Protein AF-A0A3M1S542-F1 (afdb_monomer)

Radius of gyration: 18.02 Å; Cα contacts (8 Å, |Δi|>4): 360; chains: 1; bounding box: 52×43×43 Å

Sequence (232 aa):
SRGFLGAEPLLGVDADDAPLVYYEALDDATLEGLRQARDLGATQVLASRRALDDPFAALELYREAAGLGSLAAYLQIASLYSTLASVPLENLRGNPQLLRRVSGIRPTAALSAFGWLMAGLRDGGPVIADPVLVDWAQRLFAQLPENQRSAACELSERFLLQVAGLRRNNGLPPFPDSRPPVFLSVPALDEALPCGDTRFPFYTMLDTGDCLAEPAIDGSGRERLLYVCDSD

Nearest PDB structures (foldseek):
  8fiq-assembly1_A  TM=3.257E-01  e=1.880E-01  synthetic construct
  5t2x-assembly2_B  TM=3.445E-01  e=1.671E+00  Legionella pneumophila subsp. pneumophila str. Philadelphia 1

Solvent-accessible surface area (backbone atoms only — not comparable to full-atom values): 12207 Å² total; per-residue (Å²): 122,66,45,61,37,62,54,40,68,88,79,71,31,46,67,88,72,12,63,40,53,65,51,71,74,52,54,72,70,57,30,51,54,38,30,77,72,67,34,44,64,27,23,42,52,51,14,58,69,26,42,82,83,39,48,65,62,12,45,52,30,21,52,52,15,31,17,67,51,16,46,53,26,26,46,51,44,12,48,50,26,40,49,53,43,66,55,60,67,77,81,29,65,90,38,63,69,58,37,52,54,42,63,72,42,37,91,49,17,52,48,47,13,42,10,31,36,48,18,26,47,24,52,48,14,56,68,68,33,42,67,69,58,43,51,46,50,46,52,45,52,68,72,44,56,76,91,44,46,57,58,28,34,46,42,10,55,51,50,40,54,50,36,22,50,40,10,44,76,68,76,40,69,56,64,64,79,84,71,72,49,55,45,55,18,48,64,64,52,55,76,67,36,71,36,56,95,37,101,40,48,57,65,58,67,44,86,59,88,79,35,52,75,42,86,39,68,48,100,85,72,45,75,28,27,37,36,44,32,77,81,128

pLDDT: mean 93.86, std 6.29, range [55.31, 98.62]

Structure (mmCIF, N/CA/C/O backbone):
data_AF-A0A3M1S542-F1
#
_entry.id   AF-A0A3M1S542-F1
#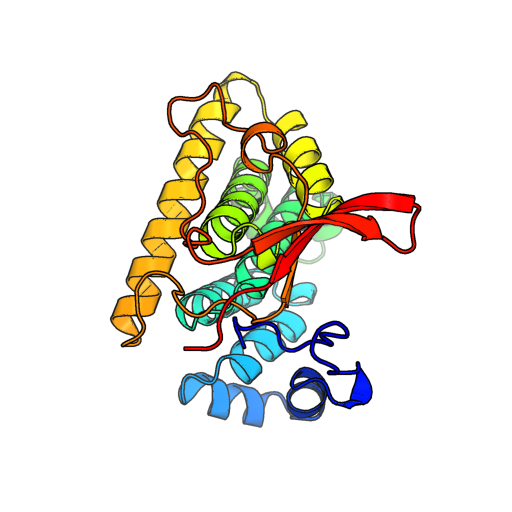
loop_
_atom_site.group_PDB
_atom_site.id
_atom_site.type_symbol
_atom_site.label_atom_id
_atom_site.label_alt_id
_atom_site.label_comp_id
_atom_site.label_asym_id
_atom_site.label_entity_id
_atom_site.label_seq_id
_atom_site.pdbx_PDB_ins_code
_atom_site.Cartn_x
_atom_site.Cartn_y
_atom_site.Cartn_z
_atom_site.occupancy
_atom_site.B_iso_or_equiv
_atom_site.auth_seq_id
_atom_site.auth_comp_id
_atom_site.auth_asym_id
_atom_site.auth_atom_id
_atom_site.pdbx_PDB_model_num
ATOM 1 N N . SER A 1 1 ? -8.682 -11.551 -6.184 1.00 55.31 1 SER A N 1
ATOM 2 C CA . SER A 1 1 ? -7.798 -11.181 -5.059 1.00 55.31 1 SER A CA 1
ATOM 3 C C . SER A 1 1 ? -7.656 -9.665 -5.031 1.00 55.31 1 SER A C 1
ATOM 5 O O . SER A 1 1 ? -7.601 -9.056 -6.093 1.00 55.31 1 SER A O 1
ATOM 7 N N . ARG A 1 2 ? -7.626 -9.020 -3.855 1.00 64.19 2 ARG A N 1
ATOM 8 C CA . ARG A 1 2 ? -7.499 -7.547 -3.703 1.00 64.19 2 ARG A CA 1
ATOM 9 C C . ARG A 1 2 ? -6.067 -7.037 -3.961 1.00 64.19 2 ARG A C 1
ATOM 11 O O . ARG A 1 2 ? -5.505 -6.260 -3.193 1.00 64.19 2 ARG A O 1
ATOM 18 N N . GLY A 1 3 ? -5.438 -7.606 -4.989 1.00 69.31 3 GLY A N 1
ATOM 19 C CA . GLY A 1 3 ? -4.043 -7.402 -5.361 1.00 69.31 3 GLY A CA 1
ATOM 20 C C . GLY A 1 3 ? -3.002 -7.830 -4.322 1.00 69.31 3 GLY A C 1
ATOM 21 O O . GLY A 1 3 ? -1.836 -7.473 -4.454 1.00 69.31 3 GLY A O 1
ATOM 22 N N . PHE A 1 4 ? -3.382 -8.626 -3.319 1.00 78.75 4 PHE A N 1
ATOM 23 C CA . PHE A 1 4 ? -2.420 -9.446 -2.587 1.00 78.75 4 PHE A CA 1
ATOM 24 C C . PHE A 1 4 ? -2.085 -10.673 -3.433 1.00 78.75 4 PHE A C 1
ATOM 26 O O . PHE A 1 4 ? -2.980 -11.378 -3.904 1.00 78.75 4 PHE A O 1
ATOM 33 N N . LEU A 1 5 ? -0.789 -10.874 -3.662 1.00 84.19 5 LEU A N 1
ATOM 34 C CA . LEU A 1 5 ? -0.252 -12.001 -4.428 1.00 84.19 5 LEU A CA 1
ATOM 35 C C . LEU A 1 5 ? 0.311 -13.098 -3.516 1.00 84.19 5 LEU A C 1
ATOM 37 O O . LEU A 1 5 ? 0.643 -14.163 -4.015 1.00 84.19 5 LEU A O 1
ATOM 41 N N . GLY A 1 6 ? 0.476 -12.814 -2.221 1.00 85.00 6 GLY A N 1
ATOM 42 C CA . GLY A 1 6 ? 1.050 -13.739 -1.244 1.00 85.00 6 GLY A CA 1
ATOM 43 C C . GLY A 1 6 ? 0.053 -14.782 -0.737 1.00 85.00 6 GLY A C 1
ATOM 44 O O . GLY A 1 6 ? -1.073 -14.868 -1.227 1.00 85.00 6 GLY A O 1
ATOM 45 N N . ALA A 1 7 ? 0.494 -15.559 0.253 1.00 83.38 7 ALA A N 1
ATOM 46 C CA . ALA A 1 7 ? -0.333 -16.541 0.947 1.00 83.38 7 ALA A CA 1
ATOM 47 C C . ALA A 1 7 ? -1.562 -15.889 1.600 1.00 83.38 7 ALA A C 1
ATOM 49 O O . ALA A 1 7 ? -1.483 -14.766 2.096 1.00 83.38 7 ALA A O 1
ATOM 50 N N . GLU A 1 8 ? -2.658 -16.638 1.664 1.00 82.88 8 GLU A N 1
ATOM 51 C CA . GLU A 1 8 ? -3.887 -16.275 2.368 1.00 82.88 8 GLU A CA 1
ATOM 52 C C . GLU A 1 8 ? -4.454 -17.525 3.068 1.00 82.88 8 GLU A C 1
ATOM 54 O O . GLU A 1 8 ? -5.371 -18.178 2.555 1.00 82.88 8 GLU A O 1
ATOM 59 N N . PRO A 1 9 ? -3.902 -17.903 4.237 1.00 78.25 9 PRO A N 1
ATOM 60 C CA . PRO A 1 9 ? -4.238 -19.166 4.895 1.00 78.25 9 PRO A CA 1
ATOM 61 C C . PRO A 1 9 ? -5.713 -19.283 5.291 1.00 78.25 9 PRO A C 1
ATOM 63 O O . PRO A 1 9 ? -6.262 -20.382 5.294 1.00 78.25 9 PRO A O 1
ATOM 66 N N . LEU A 1 10 ? -6.384 -18.161 5.582 1.00 77.38 10 LEU A N 1
ATOM 67 C CA . LEU A 1 10 ? -7.821 -18.148 5.892 1.00 77.38 10 LEU A CA 1
ATOM 68 C C . LEU A 1 10 ? -8.685 -18.573 4.699 1.00 77.38 10 LEU A C 1
ATOM 70 O O . LEU A 1 10 ? -9.801 -19.050 4.890 1.00 77.38 10 LEU A O 1
ATOM 74 N N . LEU A 1 11 ? -8.161 -18.431 3.481 1.00 77.69 11 LEU A N 1
ATOM 75 C CA . LEU A 1 11 ? -8.790 -18.889 2.244 1.00 77.69 11 LEU A CA 1
ATOM 76 C C . LEU A 1 11 ? -8.148 -20.180 1.709 1.00 77.69 11 LEU A C 1
ATOM 78 O O . LEU A 1 11 ? -8.442 -20.584 0.586 1.00 77.69 11 LEU A O 1
ATOM 82 N N . GLY A 1 12 ? -7.274 -20.822 2.494 1.00 79.88 12 GLY A N 1
ATOM 83 C CA . GLY A 1 12 ? -6.574 -22.046 2.105 1.00 79.88 12 GLY A CA 1
ATOM 84 C C . GLY A 1 12 ? -5.519 -21.848 1.015 1.00 79.88 12 GLY A C 1
ATOM 85 O O . GLY A 1 12 ? -5.218 -22.798 0.299 1.00 79.88 12 GLY A O 1
ATOM 86 N N . VAL A 1 13 ? -4.987 -20.632 0.852 1.00 83.12 13 VAL A N 1
ATOM 87 C CA . VAL A 1 13 ? -3.881 -20.358 -0.075 1.00 83.12 13 VAL A CA 1
ATOM 88 C C . VAL A 1 13 ? -2.573 -20.370 0.707 1.00 83.12 13 VAL A C 1
ATOM 90 O O . VAL A 1 13 ? -2.263 -19.416 1.425 1.00 83.12 13 VAL A O 1
ATOM 93 N N . ASP A 1 14 ? -1.803 -21.442 0.560 1.00 88.69 14 ASP A N 1
ATOM 94 C CA . ASP A 1 14 ? -0.477 -21.556 1.160 1.00 88.69 14 ASP A CA 1
ATOM 95 C C . ASP A 1 14 ? 0.572 -20.741 0.383 1.00 88.69 14 ASP A C 1
ATOM 97 O O . ASP A 1 14 ? 0.334 -20.251 -0.722 1.00 88.69 14 ASP A O 1
ATOM 101 N N . ALA A 1 15 ? 1.756 -20.562 0.978 1.00 86.44 15 ALA A N 1
ATOM 102 C CA . ALA A 1 15 ? 2.826 -19.755 0.387 1.00 86.44 15 ALA A CA 1
ATOM 103 C C . ALA A 1 15 ? 3.329 -20.299 -0.958 1.00 86.44 15 ALA A C 1
ATOM 105 O O . ALA A 1 15 ? 3.609 -19.503 -1.851 1.00 86.44 15 ALA A O 1
ATOM 106 N N . ASP A 1 16 ? 3.395 -21.623 -1.111 1.00 87.94 16 ASP A N 1
ATOM 107 C CA . ASP A 1 16 ? 3.866 -22.273 -2.341 1.00 87.94 16 ASP A CA 1
ATOM 108 C C . ASP A 1 16 ? 2.837 -22.188 -3.484 1.00 87.94 16 ASP A C 1
ATOM 110 O O . ASP A 1 16 ? 3.209 -22.214 -4.657 1.00 87.94 16 ASP A O 1
ATOM 114 N N . ASP A 1 17 ? 1.555 -22.019 -3.144 1.00 88.12 17 ASP A N 1
ATOM 115 C CA . ASP A 1 17 ? 0.440 -21.894 -4.092 1.00 88.12 17 ASP A CA 1
ATOM 116 C C . ASP A 1 17 ? 0.052 -20.429 -4.362 1.00 88.12 17 ASP A C 1
ATOM 118 O O . ASP A 1 17 ? -0.854 -20.133 -5.148 1.00 88.12 17 ASP A O 1
ATOM 122 N N . ALA A 1 18 ? 0.731 -19.487 -3.707 1.00 90.25 18 ALA A N 1
ATOM 123 C CA . ALA A 1 18 ? 0.447 -18.072 -3.833 1.00 90.25 18 ALA A CA 1
ATOM 124 C C . ALA A 1 18 ? 0.745 -17.574 -5.264 1.00 90.25 18 ALA A C 1
ATOM 126 O O . ALA A 1 18 ? 1.810 -17.877 -5.814 1.00 90.25 18 ALA A O 1
ATOM 127 N N . PRO A 1 19 ? -0.119 -16.729 -5.869 1.00 90.38 19 PRO A N 1
ATOM 128 C CA . PRO A 1 19 ? 0.120 -16.166 -7.202 1.00 90.38 19 PRO A CA 1
ATOM 129 C C . PRO A 1 19 ? 1.492 -15.501 -7.376 1.00 90.38 19 PRO A C 1
ATOM 131 O O . PRO A 1 19 ? 2.021 -15.461 -8.484 1.00 90.38 19 PRO A O 1
ATOM 134 N N . LEU A 1 20 ? 2.076 -14.981 -6.293 1.00 92.50 20 LEU A N 1
ATOM 135 C CA . LEU A 1 20 ? 3.401 -14.367 -6.268 1.00 92.50 20 LEU A CA 1
ATOM 136 C C . LEU A 1 20 ? 4.492 -15.302 -6.808 1.00 92.50 20 LEU A C 1
ATOM 138 O O . LEU A 1 20 ? 5.333 -14.839 -7.575 1.00 92.50 20 LEU A O 1
ATOM 142 N N . VAL A 1 21 ? 4.434 -16.600 -6.486 1.00 93.31 21 VAL A N 1
ATOM 143 C CA . VAL A 1 21 ? 5.441 -17.598 -6.891 1.00 93.31 21 VAL A CA 1
ATOM 144 C C . VAL A 1 21 ? 5.572 -17.663 -8.413 1.00 93.31 21 VAL A C 1
ATOM 146 O O . VAL A 1 21 ? 6.680 -17.707 -8.948 1.00 93.31 21 VAL A O 1
ATOM 149 N N . TYR A 1 22 ? 4.444 -17.593 -9.128 1.00 94.81 22 TYR A N 1
ATOM 150 C CA . TYR A 1 22 ? 4.433 -17.568 -10.590 1.00 94.81 22 TYR A CA 1
ATOM 151 C C . TYR A 1 22 ? 5.196 -16.358 -11.146 1.00 94.81 22 TYR A C 1
ATOM 153 O O . TYR A 1 22 ? 6.056 -16.518 -12.010 1.00 94.81 22 TYR A O 1
ATOM 161 N N . TYR A 1 23 ? 4.921 -15.152 -10.641 1.00 96.44 23 TYR A N 1
ATOM 162 C CA . TYR A 1 23 ? 5.556 -13.927 -11.135 1.00 96.44 23 TYR A CA 1
ATOM 163 C C . TYR A 1 23 ? 7.032 -13.830 -10.742 1.00 96.44 23 TYR A C 1
ATOM 165 O O . TYR A 1 23 ? 7.846 -13.338 -11.525 1.00 96.44 23 TYR A O 1
ATOM 173 N N . GLU A 1 24 ? 7.403 -14.307 -9.553 1.00 95.12 24 GLU A N 1
ATOM 174 C CA . GLU A 1 24 ? 8.793 -14.301 -9.093 1.00 95.12 24 GLU A CA 1
ATOM 175 C C . GLU A 1 24 ? 9.706 -15.178 -9.956 1.00 95.12 24 GLU A C 1
ATOM 177 O O . GLU A 1 24 ? 10.889 -14.860 -10.090 1.00 95.12 24 GLU A O 1
ATOM 182 N N . ALA A 1 25 ? 9.158 -16.210 -10.606 1.00 96.75 25 ALA A N 1
ATOM 183 C CA . ALA A 1 25 ? 9.887 -17.071 -11.533 1.00 96.75 25 ALA A CA 1
ATOM 184 C C . ALA A 1 25 ? 10.135 -16.445 -12.924 1.00 96.75 25 ALA A C 1
ATOM 186 O O . ALA A 1 25 ? 10.943 -16.972 -13.690 1.00 96.75 25 ALA A O 1
ATOM 187 N N . LEU A 1 26 ? 9.461 -15.342 -13.274 1.00 97.81 26 LEU A N 1
ATOM 188 C CA . LEU A 1 26 ? 9.585 -14.699 -14.589 1.00 97.81 26 LEU A CA 1
ATOM 189 C C . LEU A 1 26 ? 10.790 -13.751 -14.654 1.00 97.81 26 LEU A C 1
ATOM 191 O O . LEU A 1 26 ? 11.163 -13.116 -13.666 1.00 97.81 26 LEU A O 1
ATOM 195 N N . ASP A 1 27 ? 11.391 -13.593 -15.833 1.00 97.88 27 ASP A N 1
ATOM 196 C CA . ASP A 1 27 ? 12.428 -12.579 -16.052 1.00 97.88 27 ASP A CA 1
ATOM 197 C C . ASP A 1 27 ? 11.846 -11.155 -16.177 1.00 97.88 27 ASP A C 1
ATOM 199 O O . ASP A 1 27 ? 10.648 -10.954 -16.388 1.00 97.88 27 ASP A O 1
ATOM 203 N N . ASP A 1 28 ? 12.704 -10.141 -16.031 1.00 97.69 28 ASP A N 1
ATOM 204 C CA . ASP A 1 28 ? 12.297 -8.729 -16.085 1.00 97.69 28 ASP A CA 1
ATOM 205 C C . ASP A 1 28 ? 11.668 -8.334 -17.431 1.00 97.69 28 ASP A C 1
ATOM 207 O O . ASP A 1 28 ? 10.777 -7.489 -17.459 1.00 97.69 28 ASP A O 1
ATOM 211 N N . ALA A 1 29 ? 12.106 -8.934 -18.543 1.00 98.12 29 ALA A N 1
ATOM 212 C CA . ALA A 1 29 ? 11.569 -8.623 -19.867 1.00 98.12 29 ALA A CA 1
ATOM 213 C C . ALA A 1 29 ? 10.126 -9.126 -20.016 1.00 98.12 29 ALA A C 1
ATOM 215 O O . ALA A 1 29 ? 9.266 -8.425 -20.552 1.00 98.12 29 ALA A O 1
ATOM 216 N N . THR A 1 30 ? 9.849 -10.318 -19.493 1.00 98.50 30 THR A N 1
ATOM 217 C CA . THR A 1 30 ? 8.516 -10.918 -19.459 1.00 98.50 30 THR A CA 1
ATOM 218 C C . THR A 1 30 ? 7.599 -10.140 -18.523 1.00 98.50 30 THR A C 1
ATOM 220 O O . THR A 1 30 ? 6.481 -9.802 -18.911 1.00 98.50 30 THR A O 1
ATOM 223 N N . LEU A 1 31 ? 8.075 -9.789 -17.321 1.00 98.31 31 LEU A N 1
ATOM 224 C CA . LEU A 1 31 ? 7.322 -8.951 -16.383 1.00 98.31 31 LEU A CA 1
ATOM 225 C C . LEU A 1 31 ? 6.979 -7.587 -16.988 1.00 98.31 31 LEU A C 1
ATOM 227 O O . LEU A 1 31 ? 5.861 -7.109 -16.828 1.00 98.31 31 LEU A O 1
ATOM 231 N N . GLU A 1 32 ? 7.907 -6.978 -17.723 1.00 98.25 32 GLU A N 1
ATOM 232 C CA . GLU A 1 32 ? 7.673 -5.708 -18.407 1.00 98.25 32 GLU A CA 1
ATOM 233 C C . GLU A 1 32 ? 6.621 -5.840 -19.522 1.00 98.25 32 GLU A C 1
ATOM 235 O O . GLU A 1 32 ? 5.740 -4.988 -19.640 1.00 98.25 32 GLU A O 1
ATOM 240 N N . GLY A 1 33 ? 6.645 -6.932 -20.294 1.00 98.19 33 GLY A N 1
ATOM 241 C CA . GLY A 1 33 ? 5.604 -7.231 -21.283 1.00 98.19 33 GLY A CA 1
ATOM 242 C C . GLY A 1 33 ? 4.216 -7.409 -20.652 1.00 98.19 33 GLY A C 1
ATOM 243 O O . GLY A 1 33 ? 3.233 -6.858 -21.147 1.00 98.19 33 GLY A O 1
ATOM 244 N N . LEU A 1 34 ? 4.135 -8.119 -19.523 1.00 98.12 34 LEU A N 1
ATOM 245 C CA . LEU A 1 34 ? 2.893 -8.297 -18.764 1.00 98.12 34 LEU A CA 1
ATOM 246 C C . LEU A 1 34 ? 2.407 -6.980 -18.135 1.00 98.12 34 LEU A C 1
ATOM 248 O O . LEU A 1 34 ? 1.224 -6.654 -18.233 1.00 98.12 34 LEU A O 1
ATOM 252 N N . ARG A 1 35 ? 3.309 -6.169 -17.568 1.00 97.88 35 ARG A N 1
ATOM 253 C CA . ARG A 1 35 ? 2.993 -4.822 -17.066 1.00 97.88 35 ARG A CA 1
ATOM 254 C C . ARG A 1 35 ? 2.385 -3.947 -18.160 1.00 97.88 35 ARG A C 1
ATOM 256 O O . ARG A 1 35 ? 1.376 -3.292 -17.926 1.00 97.88 35 ARG A O 1
ATOM 263 N N . GLN A 1 36 ? 2.946 -3.960 -19.370 1.00 97.44 36 GLN A N 1
ATOM 264 C CA . GLN A 1 36 ? 2.395 -3.213 -20.510 1.00 97.44 36 GLN A CA 1
ATOM 265 C C . GLN A 1 36 ? 0.984 -3.683 -20.895 1.00 97.44 36 GLN A C 1
ATOM 267 O O . GLN A 1 36 ? 0.166 -2.878 -21.344 1.00 97.44 36 GLN A O 1
ATOM 272 N N . ALA A 1 37 ? 0.672 -4.959 -20.654 1.00 97.06 37 ALA A N 1
ATOM 273 C CA . ALA A 1 37 ? -0.672 -5.522 -20.756 1.00 97.06 37 ALA A CA 1
ATOM 274 C C . ALA A 1 37 ? -1.556 -5.256 -19.516 1.00 97.06 37 ALA A C 1
ATOM 276 O O . ALA A 1 37 ? -2.667 -5.779 -19.439 1.00 97.06 37 ALA A O 1
ATOM 277 N N . ARG A 1 38 ? -1.103 -4.404 -18.585 1.00 95.69 38 ARG A N 1
ATOM 278 C CA . ARG A 1 38 ? -1.772 -4.014 -17.331 1.00 95.69 38 ARG A CA 1
ATOM 279 C C . ARG A 1 38 ? -1.947 -5.156 -16.334 1.00 95.69 38 ARG A C 1
ATOM 281 O O . ARG A 1 38 ? -2.903 -5.171 -15.560 1.00 95.69 38 ARG A O 1
ATOM 288 N N . ASP A 1 39 ? -1.017 -6.102 -16.333 1.00 96.19 39 ASP A N 1
ATOM 289 C CA . ASP A 1 39 ? -1.005 -7.167 -15.343 1.00 96.19 39 ASP A CA 1
ATOM 290 C C . ASP A 1 39 ? -0.564 -6.634 -13.967 1.00 96.19 39 ASP A C 1
ATOM 292 O O . ASP A 1 39 ? 0.560 -6.147 -13.791 1.00 96.19 39 ASP A O 1
ATOM 296 N N . LEU A 1 40 ? -1.457 -6.720 -12.976 1.00 95.12 40 LEU A N 1
ATOM 297 C CA . LEU A 1 40 ? -1.193 -6.262 -11.609 1.00 95.12 40 LEU A CA 1
ATOM 298 C C . LEU A 1 40 ? -0.016 -7.007 -10.977 1.00 95.12 40 LEU A C 1
ATOM 300 O O . LEU A 1 40 ? 0.824 -6.384 -10.323 1.00 95.12 40 LEU A O 1
ATOM 304 N N . GLY A 1 41 ? 0.030 -8.330 -11.150 1.00 95.62 41 GLY A N 1
ATOM 305 C CA . GLY A 1 41 ? 1.010 -9.183 -10.496 1.00 95.62 41 GLY A CA 1
ATOM 306 C C . GLY A 1 41 ? 2.421 -8.882 -10.975 1.00 95.62 41 GLY A C 1
ATOM 307 O O . GLY A 1 41 ? 3.321 -8.626 -10.171 1.00 95.62 41 GLY A O 1
ATOM 308 N N . ALA A 1 42 ? 2.578 -8.785 -12.293 1.00 97.50 42 ALA A N 1
ATOM 309 C CA . ALA A 1 42 ? 3.834 -8.427 -12.920 1.00 97.50 42 ALA A CA 1
ATOM 310 C C . ALA A 1 42 ? 4.292 -7.015 -12.534 1.00 97.50 42 ALA A C 1
ATOM 312 O O . ALA A 1 42 ? 5.462 -6.818 -12.203 1.00 97.50 42 ALA A O 1
ATOM 313 N N . THR A 1 43 ? 3.367 -6.047 -12.501 1.00 98.06 43 THR A N 1
ATOM 314 C CA . THR A 1 43 ? 3.660 -4.665 -12.087 1.00 98.06 43 THR A CA 1
ATOM 315 C C . THR A 1 43 ? 4.204 -4.620 -10.655 1.00 98.06 43 THR A C 1
ATOM 317 O O . THR A 1 43 ? 5.213 -3.964 -10.392 1.00 98.06 43 THR A O 1
ATOM 320 N N . GLN A 1 44 ? 3.575 -5.349 -9.727 1.00 96.88 44 GLN A N 1
ATOM 321 C CA . GLN A 1 44 ? 3.984 -5.393 -8.323 1.00 96.88 44 GLN A CA 1
ATOM 322 C C . GLN A 1 44 ? 5.336 -6.091 -8.125 1.00 96.88 44 GLN A C 1
ATOM 324 O O . GLN A 1 44 ? 6.173 -5.591 -7.370 1.00 96.88 44 GLN A O 1
ATOM 329 N N . VAL A 1 45 ? 5.582 -7.216 -8.802 1.00 97.06 45 VAL A N 1
ATOM 330 C CA . VAL A 1 45 ? 6.875 -7.915 -8.709 1.00 97.06 45 VAL A CA 1
ATOM 331 C C . VAL A 1 45 ? 7.995 -7.078 -9.314 1.00 97.06 45 VAL A C 1
ATOM 333 O O . VAL A 1 45 ? 9.058 -6.953 -8.704 1.00 97.06 45 VAL A O 1
ATOM 336 N N . LEU A 1 46 ? 7.754 -6.427 -10.455 1.00 97.94 46 LEU A N 1
ATOM 337 C CA . LEU A 1 46 ? 8.731 -5.514 -11.040 1.00 97.94 46 LEU A CA 1
ATOM 338 C C . LEU A 1 46 ? 9.028 -4.339 -10.096 1.00 97.94 46 LEU A C 1
ATOM 340 O O . LEU A 1 46 ? 10.193 -4.003 -9.898 1.00 97.94 46 LEU A O 1
ATOM 344 N N . ALA A 1 47 ? 8.009 -3.758 -9.450 1.00 98.06 47 ALA A N 1
ATOM 345 C CA . ALA A 1 47 ? 8.197 -2.712 -8.442 1.00 98.06 47 ALA A CA 1
ATOM 346 C C . ALA A 1 47 ? 9.087 -3.190 -7.284 1.00 98.06 47 ALA A C 1
ATOM 348 O O . ALA A 1 47 ? 10.028 -2.495 -6.896 1.00 98.06 47 ALA A O 1
ATOM 349 N N . SER A 1 48 ? 8.829 -4.398 -6.777 1.00 96.94 48 SER A N 1
ATOM 350 C CA . SER A 1 48 ? 9.608 -5.018 -5.702 1.00 96.94 48 SER A CA 1
ATOM 351 C C . SER A 1 48 ? 11.077 -5.204 -6.089 1.00 96.94 48 SER A C 1
ATOM 353 O O . SER A 1 48 ? 11.964 -4.773 -5.352 1.00 96.94 48 SER A O 1
ATOM 355 N N . ARG A 1 49 ? 11.356 -5.718 -7.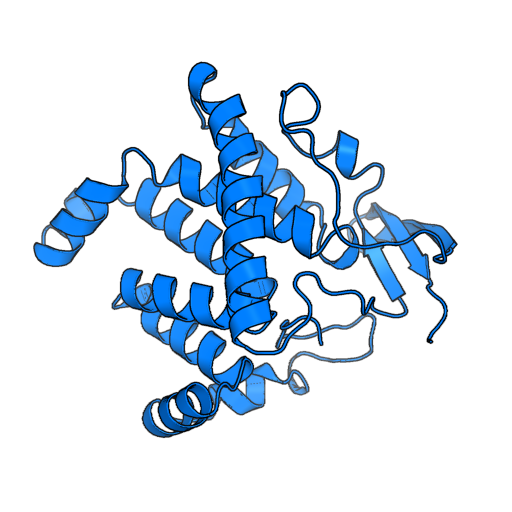296 1.00 97.31 49 ARG A N 1
ATOM 356 C CA . ARG A 1 49 ? 12.731 -5.867 -7.811 1.00 97.31 49 ARG A CA 1
ATOM 357 C C . ARG A 1 49 ? 13.472 -4.535 -7.925 1.00 97.31 49 ARG A C 1
ATOM 359 O O . ARG A 1 49 ? 14.680 -4.485 -7.725 1.00 97.31 49 ARG A O 1
ATOM 366 N N . ARG A 1 50 ? 12.762 -3.440 -8.212 1.00 97.62 50 ARG A N 1
ATOM 367 C CA . ARG A 1 50 ? 13.354 -2.095 -8.320 1.00 97.62 50 ARG A CA 1
ATOM 368 C C . ARG A 1 50 ? 13.536 -1.395 -6.977 1.00 97.62 50 ARG A C 1
ATOM 370 O O . ARG A 1 50 ? 14.283 -0.424 -6.925 1.00 97.62 50 ARG A O 1
ATOM 377 N N . ALA A 1 51 ? 12.889 -1.855 -5.906 1.00 97.12 51 ALA A N 1
ATOM 378 C CA . ALA A 1 51 ? 12.821 -1.142 -4.630 1.00 97.12 51 ALA A CA 1
ATOM 379 C C . ALA A 1 51 ? 14.198 -0.831 -4.020 1.00 97.12 51 ALA A C 1
ATOM 381 O O . ALA A 1 51 ? 14.373 0.234 -3.428 1.00 97.12 51 ALA A O 1
ATOM 382 N N . LEU A 1 52 ? 15.168 -1.736 -4.183 1.00 92.25 52 LEU A N 1
ATOM 383 C CA . LEU A 1 52 ? 16.521 -1.563 -3.655 1.00 92.25 52 LEU A CA 1
ATOM 384 C C . LEU A 1 52 ? 17.399 -0.683 -4.561 1.00 92.25 52 LEU A C 1
ATOM 386 O O . LEU A 1 52 ? 18.081 0.214 -4.065 1.00 92.25 52 LEU A O 1
ATOM 390 N N . ASP A 1 53 ? 17.360 -0.921 -5.873 1.00 93.38 53 ASP A N 1
ATOM 391 C CA . ASP A 1 53 ? 18.289 -0.306 -6.831 1.00 93.38 53 ASP A CA 1
ATOM 392 C C . ASP A 1 53 ? 17.818 1.069 -7.334 1.00 93.38 53 ASP A C 1
ATOM 394 O O . ASP A 1 53 ? 18.611 2.004 -7.468 1.00 93.38 53 ASP A O 1
ATOM 398 N N . ASP A 1 54 ? 16.516 1.214 -7.595 1.00 96.44 54 ASP A N 1
ATOM 399 C CA . ASP A 1 54 ? 15.869 2.474 -7.969 1.00 96.44 54 ASP A CA 1
ATOM 400 C C . ASP A 1 54 ? 14.533 2.619 -7.218 1.00 96.44 54 ASP A C 1
ATOM 402 O O . ASP A 1 54 ? 13.454 2.405 -7.790 1.00 96.44 54 ASP A O 1
ATOM 406 N N . PRO A 1 55 ? 14.575 3.023 -5.932 1.00 97.00 55 PRO A N 1
ATOM 407 C CA . PRO A 1 55 ? 13.381 3.124 -5.093 1.00 97.00 55 PRO A CA 1
ATOM 408 C C . PRO A 1 55 ? 12.326 4.072 -5.667 1.00 97.00 55 PRO A C 1
ATOM 410 O O . PRO A 1 55 ? 11.147 3.952 -5.354 1.00 97.00 55 PRO A O 1
ATOM 413 N N . PHE A 1 56 ? 12.710 5.018 -6.522 1.00 97.75 56 PHE A N 1
ATOM 414 C CA . PHE A 1 56 ? 11.743 5.918 -7.130 1.00 97.75 56 PHE A CA 1
ATOM 415 C C . PHE A 1 56 ? 11.077 5.323 -8.369 1.00 97.75 56 PHE A C 1
ATOM 417 O O . PHE A 1 56 ? 9.898 5.587 -8.577 1.00 97.75 56 PHE A O 1
ATOM 424 N N . ALA A 1 57 ? 11.785 4.526 -9.176 1.00 97.81 57 ALA A N 1
ATOM 425 C CA . ALA A 1 57 ? 11.124 3.729 -10.209 1.00 97.81 57 ALA A CA 1
ATOM 426 C C . ALA A 1 57 ? 10.144 2.732 -9.570 1.00 97.81 57 ALA A C 1
ATOM 428 O O . ALA A 1 57 ? 9.017 2.594 -10.041 1.00 97.81 57 ALA A O 1
ATOM 429 N N . ALA A 1 58 ? 10.529 2.121 -8.443 1.00 98.31 58 ALA A N 1
ATOM 430 C CA . ALA A 1 58 ? 9.631 1.283 -7.653 1.00 98.31 58 ALA A CA 1
ATOM 431 C C . ALA A 1 58 ? 8.394 2.048 -7.158 1.00 98.31 58 ALA A C 1
ATOM 433 O O . ALA A 1 58 ? 7.288 1.532 -7.265 1.00 98.31 58 ALA A O 1
ATOM 434 N N . LEU A 1 59 ? 8.547 3.288 -6.670 1.00 98.44 59 LEU A N 1
ATOM 435 C CA . LEU A 1 59 ? 7.409 4.129 -6.271 1.00 98.44 59 LEU A CA 1
ATOM 436 C C . LEU A 1 59 ? 6.421 4.365 -7.424 1.00 98.44 59 LEU A C 1
ATOM 438 O O . LEU A 1 59 ? 5.216 4.304 -7.194 1.00 98.44 59 LEU A O 1
ATOM 442 N N . GLU A 1 60 ? 6.896 4.624 -8.646 1.00 98.25 60 GLU A N 1
ATOM 443 C CA . GLU A 1 60 ? 5.997 4.791 -9.798 1.00 98.25 60 GLU A CA 1
ATOM 444 C C . GLU A 1 60 ? 5.275 3.484 -10.152 1.00 98.25 60 GLU A C 1
ATOM 446 O O . GLU A 1 60 ? 4.058 3.490 -10.337 1.00 98.25 60 GLU A O 1
ATOM 451 N N . LEU A 1 61 ? 5.991 2.356 -10.160 1.00 98.50 61 LEU A N 1
ATOM 452 C CA . LEU A 1 61 ? 5.406 1.041 -10.434 1.00 98.50 61 LEU A CA 1
ATOM 453 C C . LEU A 1 61 ? 4.395 0.620 -9.360 1.00 98.50 61 LEU A C 1
ATOM 455 O O . LEU A 1 61 ? 3.329 0.105 -9.681 1.00 98.50 61 LEU A O 1
ATOM 459 N N . TYR A 1 62 ? 4.664 0.884 -8.080 1.00 98.50 62 TYR A N 1
ATOM 460 C CA . TYR A 1 62 ? 3.679 0.621 -7.036 1.00 98.50 62 TYR A CA 1
ATOM 461 C C . TYR A 1 62 ? 2.449 1.527 -7.165 1.00 98.50 62 TYR A C 1
ATOM 463 O O . TYR A 1 62 ? 1.338 1.069 -6.919 1.00 98.50 62 TYR A O 1
ATOM 471 N N . ARG A 1 63 ? 2.585 2.790 -7.593 1.00 98.38 63 ARG A N 1
ATOM 472 C CA . ARG A 1 63 ? 1.402 3.627 -7.867 1.00 98.38 63 ARG A CA 1
ATOM 473 C C . ARG A 1 63 ? 0.581 3.088 -9.031 1.00 98.38 63 ARG A C 1
ATOM 475 O O . ARG A 1 63 ? -0.646 3.120 -8.964 1.00 98.38 63 ARG A O 1
ATOM 482 N N . GLU A 1 64 ? 1.242 2.583 -10.069 1.00 98.00 64 GLU A N 1
ATOM 483 C CA . GLU A 1 64 ? 0.584 1.878 -11.169 1.00 98.00 64 GLU A CA 1
ATOM 484 C C . GLU A 1 64 ? -0.163 0.640 -10.649 1.00 98.00 64 GLU A C 1
ATOM 486 O O . GLU A 1 64 ? -1.363 0.518 -10.886 1.00 98.00 64 GLU A O 1
ATOM 491 N N . ALA A 1 65 ? 0.487 -0.205 -9.841 1.00 97.31 65 ALA A N 1
ATOM 492 C CA . ALA A 1 65 ? -0.133 -1.381 -9.228 1.00 97.31 65 ALA A CA 1
ATOM 493 C C . ALA A 1 65 ? -1.321 -1.022 -8.314 1.00 97.31 65 ALA A C 1
ATOM 495 O O . ALA A 1 65 ? -2.355 -1.687 -8.366 1.00 97.31 65 ALA A O 1
ATOM 496 N N . ALA A 1 66 ? -1.228 0.049 -7.519 1.00 97.06 66 ALA A N 1
ATOM 497 C CA . ALA A 1 66 ? -2.349 0.560 -6.726 1.00 97.06 66 ALA A CA 1
ATOM 498 C C . ALA A 1 66 ? -3.512 1.000 -7.635 1.00 97.06 66 ALA A C 1
ATOM 500 O O . ALA A 1 66 ? -4.671 0.671 -7.381 1.00 97.06 66 ALA A O 1
ATOM 501 N N . GLY A 1 67 ? -3.200 1.658 -8.757 1.00 97.06 67 GLY A N 1
ATOM 502 C CA . GLY A 1 67 ? -4.151 1.995 -9.818 1.00 97.06 67 GLY A CA 1
ATOM 503 C C . GLY A 1 67 ? -4.768 0.789 -10.537 1.00 97.06 67 GLY A C 1
ATOM 504 O O . GLY A 1 67 ? -5.793 0.948 -11.198 1.00 97.06 67 GLY A O 1
ATOM 505 N N . LEU A 1 68 ? -4.181 -0.401 -10.407 1.00 95.69 68 LEU A N 1
ATOM 506 C CA . LEU A 1 68 ? -4.731 -1.678 -10.875 1.00 95.69 68 LEU A CA 1
ATOM 507 C C . LEU A 1 68 ? -5.474 -2.445 -9.766 1.00 95.69 68 LEU A C 1
ATOM 509 O O . LEU A 1 68 ? -6.004 -3.523 -10.019 1.00 95.69 68 LEU A O 1
ATOM 513 N N . GLY A 1 69 ? -5.551 -1.892 -8.550 1.00 93.50 69 GLY A N 1
ATOM 514 C CA . GLY A 1 69 ? -6.260 -2.486 -7.413 1.00 93.50 69 GLY A CA 1
ATOM 515 C C . GLY A 1 69 ? -5.373 -3.210 -6.395 1.00 93.50 69 GLY A C 1
ATOM 516 O O . GLY A 1 69 ? -5.897 -3.971 -5.584 1.00 93.50 69 GLY A O 1
ATOM 517 N N . SER A 1 70 ? -4.049 -3.001 -6.406 1.00 94.50 70 SER A N 1
ATOM 518 C CA . SER A 1 70 ? -3.158 -3.568 -5.384 1.00 94.50 70 SER A CA 1
ATOM 519 C C . SER A 1 70 ? -3.189 -2.780 -4.080 1.00 94.50 70 SER A C 1
ATOM 521 O O . SER A 1 70 ? -2.606 -1.701 -3.974 1.00 94.50 70 SER A O 1
ATOM 523 N N . LEU A 1 71 ? -3.806 -3.368 -3.050 1.00 93.50 71 LEU A N 1
ATOM 524 C CA . LEU A 1 71 ? -3.729 -2.854 -1.680 1.00 93.50 71 LEU A CA 1
ATOM 525 C C . LEU A 1 71 ? -2.312 -2.976 -1.105 1.00 93.50 71 LEU A C 1
ATOM 527 O O . LEU A 1 71 ? -1.837 -2.065 -0.427 1.00 93.50 71 LEU A O 1
ATOM 531 N N . ALA A 1 72 ? -1.599 -4.058 -1.437 1.00 93.38 72 ALA A N 1
ATOM 532 C CA . ALA A 1 72 ? -0.210 -4.253 -1.028 1.00 93.38 72 ALA A CA 1
ATOM 533 C C . ALA A 1 72 ? 0.694 -3.109 -1.515 1.00 93.38 72 ALA A C 1
ATOM 535 O O . ALA A 1 72 ? 1.599 -2.684 -0.797 1.00 93.38 72 ALA A O 1
ATOM 536 N N . ALA A 1 73 ? 0.424 -2.557 -2.700 1.00 96.62 73 ALA A N 1
ATOM 537 C CA . ALA A 1 73 ? 1.210 -1.465 -3.253 1.00 96.62 73 ALA A CA 1
ATOM 538 C C . ALA A 1 73 ? 1.145 -0.175 -2.414 1.00 96.62 73 ALA A C 1
ATOM 540 O O . ALA A 1 73 ? 2.168 0.494 -2.277 1.00 96.62 73 ALA A O 1
ATOM 541 N N . TYR A 1 74 ? 0.013 0.149 -1.773 1.00 97.88 74 TYR A N 1
ATOM 542 C CA . TYR A 1 74 ? -0.058 1.279 -0.830 1.00 97.88 74 TYR A CA 1
ATOM 543 C C . TYR A 1 74 ? 0.926 1.100 0.328 1.00 97.88 74 TYR A C 1
ATOM 545 O O . TYR A 1 74 ? 1.670 2.022 0.672 1.00 97.88 74 TYR A O 1
ATOM 553 N N . LEU A 1 75 ? 0.952 -0.106 0.902 1.00 97.19 75 LEU A N 1
ATOM 554 C CA . LEU A 1 75 ? 1.821 -0.448 2.026 1.00 97.19 75 LEU A CA 1
ATOM 555 C C . LEU A 1 75 ? 3.296 -0.411 1.612 1.00 97.19 75 LEU A C 1
ATOM 557 O O . LEU A 1 75 ? 4.134 0.101 2.352 1.00 97.19 75 LEU A O 1
ATOM 561 N N . GLN A 1 76 ? 3.617 -0.878 0.404 1.00 97.75 76 GLN A N 1
ATOM 562 C CA . GLN A 1 76 ? 4.982 -0.819 -0.121 1.00 97.75 76 GLN A CA 1
ATOM 563 C C . GLN A 1 76 ? 5.433 0.616 -0.424 1.00 97.75 76 GLN A C 1
ATOM 565 O O . GLN A 1 76 ? 6.569 0.975 -0.116 1.00 97.75 76 GLN A O 1
ATOM 570 N N . ILE A 1 77 ? 4.546 1.477 -0.935 1.00 98.62 77 ILE A N 1
ATOM 571 C CA . ILE A 1 77 ? 4.831 2.912 -1.089 1.00 98.62 77 ILE A CA 1
ATOM 572 C C . ILE A 1 77 ? 5.105 3.549 0.277 1.00 98.62 77 ILE A C 1
ATOM 574 O O . ILE A 1 77 ? 6.088 4.279 0.430 1.00 98.62 77 ILE A O 1
ATOM 578 N N . ALA A 1 78 ? 4.265 3.264 1.276 1.00 98.50 78 ALA A N 1
ATOM 579 C CA . ALA A 1 78 ? 4.446 3.766 2.634 1.00 98.50 78 ALA A CA 1
ATOM 580 C C . ALA A 1 78 ? 5.786 3.315 3.237 1.00 98.50 78 ALA A C 1
ATOM 582 O O . ALA A 1 78 ? 6.516 4.128 3.809 1.00 98.50 78 ALA A O 1
ATOM 583 N N . SER A 1 79 ? 6.134 2.041 3.043 1.00 98.19 79 SER A N 1
ATOM 584 C CA . SER A 1 79 ? 7.398 1.444 3.479 1.00 98.19 79 SER A CA 1
ATOM 585 C C . SER A 1 79 ? 8.592 2.141 2.829 1.00 98.19 79 SER A C 1
ATOM 587 O O . SER A 1 79 ? 9.465 2.648 3.534 1.00 98.19 79 SER A O 1
ATOM 589 N N . LEU A 1 80 ? 8.579 2.296 1.500 1.00 98.06 80 LEU A N 1
ATOM 590 C CA . LEU A 1 80 ? 9.634 2.993 0.763 1.00 98.06 80 LEU A CA 1
ATOM 591 C C . LEU A 1 80 ? 9.808 4.435 1.238 1.00 98.06 80 LEU A C 1
ATOM 593 O O . LEU A 1 80 ? 10.929 4.856 1.517 1.00 98.06 80 LEU A O 1
ATOM 597 N N . TYR A 1 81 ? 8.725 5.198 1.392 1.00 98.44 81 TYR A N 1
ATOM 598 C CA . TYR A 1 81 ? 8.824 6.556 1.929 1.00 98.44 81 TYR A CA 1
ATOM 599 C C . TYR A 1 81 ? 9.375 6.585 3.357 1.00 98.44 81 TYR A C 1
ATOM 601 O O . TYR A 1 81 ? 10.173 7.468 3.674 1.00 98.44 81 TYR A O 1
ATOM 609 N N . SER A 1 82 ? 8.995 5.624 4.202 1.00 97.94 82 SER A N 1
ATOM 610 C CA . SER A 1 82 ? 9.522 5.503 5.562 1.00 97.94 82 SER A CA 1
ATOM 611 C C . SER A 1 82 ? 11.031 5.237 5.545 1.00 97.94 82 SER A C 1
ATOM 613 O O . SER A 1 82 ? 11.781 5.959 6.204 1.00 97.94 82 SER A O 1
ATOM 615 N N . THR A 1 83 ? 11.500 4.302 4.712 1.00 97.19 83 THR A N 1
ATOM 616 C CA . THR A 1 83 ? 12.931 4.019 4.520 1.00 97.19 83 THR A CA 1
ATOM 617 C C . THR A 1 83 ? 13.693 5.237 3.993 1.00 97.19 83 THR A C 1
ATOM 619 O O . THR A 1 83 ? 14.762 5.575 4.505 1.00 97.19 83 THR A O 1
ATOM 622 N N . LEU A 1 84 ? 13.145 5.938 2.995 1.00 96.62 84 LEU A N 1
ATOM 623 C CA . LEU A 1 84 ? 13.766 7.133 2.413 1.00 96.62 84 LEU A CA 1
ATOM 624 C C . LEU A 1 84 ? 13.788 8.314 3.400 1.00 96.62 84 LEU A C 1
ATOM 626 O O . LEU A 1 84 ? 14.680 9.159 3.320 1.00 96.62 84 LEU A O 1
ATOM 630 N N . ALA A 1 85 ? 12.851 8.372 4.351 1.00 95.75 85 ALA A N 1
ATOM 631 C CA . ALA A 1 85 ? 12.871 9.349 5.437 1.00 95.75 85 ALA A CA 1
ATOM 632 C C . ALA A 1 85 ? 13.975 9.050 6.466 1.00 95.75 85 ALA A C 1
ATOM 634 O O . ALA A 1 85 ? 14.597 9.979 6.991 1.00 95.75 85 ALA A O 1
ATOM 635 N N . SER A 1 86 ? 14.224 7.767 6.752 1.00 95.50 86 SER A N 1
ATOM 636 C CA . SER A 1 86 ? 15.140 7.331 7.809 1.00 95.50 86 SER A CA 1
ATOM 637 C C . SER A 1 86 ? 16.581 7.110 7.352 1.00 95.50 86 SER A C 1
ATOM 639 O O . SER A 1 86 ? 17.480 7.101 8.191 1.00 95.50 86 SER A O 1
ATOM 641 N N . VAL A 1 87 ? 16.835 6.924 6.052 1.00 95.56 87 VAL A N 1
ATOM 642 C CA . VAL A 1 87 ? 18.188 6.636 5.555 1.00 95.56 87 VAL A CA 1
ATOM 643 C C . VAL A 1 87 ? 19.158 7.797 5.864 1.00 95.56 87 VAL A C 1
ATOM 645 O O . VAL A 1 87 ? 18.871 8.960 5.541 1.00 95.56 87 VAL A O 1
ATOM 648 N N . PRO A 1 88 ? 20.318 7.538 6.500 1.00 96.56 88 PRO A N 1
ATOM 649 C CA . PRO A 1 88 ? 21.360 8.551 6.671 1.00 96.56 88 PRO A CA 1
ATOM 650 C C . PRO A 1 88 ? 21.868 9.039 5.308 1.00 96.56 88 PRO A C 1
ATOM 652 O O . PRO A 1 88 ? 22.193 8.225 4.443 1.00 96.56 88 PRO A O 1
ATOM 655 N N . LEU A 1 89 ? 21.946 10.358 5.090 1.00 95.06 89 LEU A N 1
ATOM 656 C CA . LEU A 1 89 ? 22.372 10.911 3.791 1.00 95.06 89 LEU A CA 1
ATOM 657 C C . LEU A 1 89 ? 23.830 10.561 3.472 1.00 95.06 89 LEU A C 1
ATOM 659 O O . LEU A 1 89 ? 24.215 10.455 2.309 1.00 95.06 89 LEU A O 1
ATOM 663 N N . GLU A 1 90 ? 24.635 10.344 4.506 1.00 96.00 90 GLU A N 1
ATOM 664 C CA . GLU A 1 90 ? 26.020 9.891 4.438 1.00 96.00 90 GLU A CA 1
ATOM 665 C C . GLU A 1 90 ? 26.140 8.577 3.663 1.00 96.00 90 GLU A C 1
ATOM 667 O O . GLU A 1 90 ? 27.050 8.434 2.844 1.00 96.00 90 GLU A O 1
ATOM 672 N N . ASN A 1 91 ? 25.177 7.667 3.848 1.00 95.94 91 ASN A N 1
ATOM 673 C CA . ASN A 1 91 ? 25.139 6.368 3.176 1.00 95.94 91 ASN A CA 1
ATOM 674 C C . ASN A 1 91 ? 24.858 6.501 1.671 1.00 95.94 91 ASN A C 1
ATOM 676 O O . ASN A 1 91 ? 25.113 5.573 0.911 1.00 95.94 91 ASN A O 1
ATOM 680 N N . LEU A 1 92 ? 24.362 7.659 1.223 1.00 95.50 92 LEU A N 1
ATOM 681 C CA . LEU A 1 92 ? 24.024 7.929 -0.175 1.00 95.50 92 LEU A CA 1
ATOM 682 C C . LEU A 1 92 ? 25.121 8.699 -0.922 1.00 95.50 92 LEU A C 1
ATOM 684 O O . LEU A 1 92 ? 24.972 8.967 -2.112 1.00 95.50 92 LEU A O 1
ATOM 688 N N . ARG A 1 93 ? 26.240 9.054 -0.271 1.00 94.75 93 ARG A N 1
ATOM 689 C CA . ARG A 1 93 ? 27.317 9.852 -0.894 1.00 94.75 93 ARG A CA 1
ATOM 690 C C . ARG A 1 93 ? 27.924 9.197 -2.140 1.00 94.75 93 ARG A C 1
ATOM 692 O O . ARG A 1 93 ? 28.341 9.912 -3.045 1.00 94.75 93 ARG A O 1
ATOM 699 N N . GLY A 1 94 ? 27.929 7.863 -2.209 1.00 95.62 94 GLY A N 1
ATOM 700 C CA . GLY A 1 94 ? 28.377 7.101 -3.383 1.00 95.62 94 GLY A CA 1
ATOM 701 C C . GLY A 1 94 ? 27.431 7.172 -4.590 1.00 95.62 94 GLY A C 1
ATOM 702 O O . GLY A 1 94 ? 27.812 6.765 -5.681 1.00 95.62 94 GLY A O 1
ATOM 703 N N . ASN A 1 95 ? 26.219 7.710 -4.420 1.00 95.31 95 ASN A N 1
ATOM 704 C CA . ASN A 1 95 ? 25.231 7.883 -5.481 1.00 95.31 95 ASN A CA 1
ATOM 705 C C . ASN A 1 95 ? 24.631 9.307 -5.429 1.00 95.31 95 ASN A C 1
ATOM 707 O O . ASN A 1 95 ? 23.566 9.523 -4.841 1.00 95.31 95 ASN A O 1
ATOM 711 N N . PRO A 1 96 ? 25.287 10.305 -6.056 1.00 96.19 96 PRO A N 1
ATOM 712 C CA . PRO A 1 96 ? 24.867 11.708 -5.989 1.00 96.19 96 PRO A CA 1
ATOM 713 C C . PRO A 1 96 ? 23.453 11.967 -6.520 1.00 96.19 96 PRO A C 1
ATOM 715 O O . PRO A 1 96 ? 22.753 12.858 -6.033 1.00 96.19 96 PRO A O 1
ATOM 718 N N . GLN A 1 97 ? 23.011 11.190 -7.513 1.00 95.62 97 GLN A N 1
ATOM 719 C CA . GLN A 1 97 ? 21.660 11.302 -8.056 1.00 95.62 97 GLN A CA 1
ATOM 720 C C . GLN A 1 97 ? 20.622 10.866 -7.023 1.00 95.62 97 GLN A C 1
ATOM 722 O O . GLN A 1 97 ? 19.651 11.594 -6.799 1.00 95.62 97 GLN A O 1
ATOM 727 N N . LEU A 1 98 ? 20.836 9.718 -6.376 1.00 94.44 98 LEU A N 1
ATOM 728 C CA . LEU A 1 98 ? 19.958 9.227 -5.320 1.00 94.44 98 LEU A CA 1
ATOM 729 C C . LEU A 1 98 ? 19.957 10.181 -4.121 1.00 94.44 98 LEU A C 1
ATOM 731 O O . LEU A 1 98 ? 18.886 10.588 -3.677 1.00 94.44 98 LEU A O 1
ATOM 735 N N . LEU A 1 99 ? 21.135 10.629 -3.675 1.00 96.69 99 LEU A N 1
ATOM 736 C CA . LEU A 1 99 ? 21.277 11.619 -2.605 1.00 96.69 99 LEU A CA 1
ATOM 737 C C . LEU A 1 99 ? 20.462 12.888 -2.883 1.00 96.69 99 LEU A C 1
ATOM 739 O O . LEU A 1 99 ? 19.733 13.355 -2.007 1.00 96.69 99 LEU A O 1
ATOM 743 N N . ARG A 1 100 ? 20.544 13.437 -4.102 1.00 97.12 100 ARG A N 1
ATOM 744 C CA . ARG A 1 100 ? 19.768 14.619 -4.498 1.00 97.12 100 ARG A CA 1
ATOM 745 C C . ARG A 1 100 ? 18.262 14.359 -4.429 1.00 97.12 100 ARG A C 1
ATOM 747 O O . ARG A 1 100 ? 17.535 15.191 -3.893 1.00 97.12 100 ARG A O 1
ATOM 754 N N . ARG A 1 101 ? 17.788 13.224 -4.956 1.00 97.19 101 ARG A N 1
ATOM 755 C CA . ARG A 1 101 ? 16.352 12.890 -4.960 1.00 97.19 101 ARG A CA 1
ATOM 756 C C . ARG A 1 101 ? 15.823 12.672 -3.543 1.00 97.19 101 ARG A C 1
ATOM 758 O O . ARG A 1 101 ? 14.802 13.256 -3.196 1.00 97.19 101 ARG A O 1
ATOM 765 N N . VAL A 1 102 ? 16.539 11.902 -2.720 1.00 96.50 102 VAL A N 1
ATOM 766 C CA . VAL A 1 102 ? 16.183 11.660 -1.312 1.00 96.50 102 VAL A CA 1
ATOM 767 C C . VAL A 1 102 ? 16.172 12.965 -0.530 1.00 96.50 102 VAL A C 1
ATOM 769 O O . VAL A 1 102 ? 15.192 13.254 0.146 1.00 96.50 102 VAL A O 1
ATOM 772 N N . SER A 1 103 ? 17.205 13.800 -0.672 1.00 96.06 103 SER A N 1
ATOM 773 C CA . SER A 1 103 ? 17.259 15.102 0.009 1.00 96.06 103 SER A CA 1
ATOM 774 C C . SER A 1 103 ? 16.073 15.998 -0.360 1.00 96.06 103 SER A C 1
ATOM 776 O O . SER A 1 103 ? 15.544 16.687 0.507 1.00 96.06 103 SER A O 1
ATOM 778 N N . GLY A 1 104 ? 15.625 15.956 -1.621 1.00 96.56 104 GLY A N 1
ATOM 779 C CA . GLY A 1 104 ? 14.468 16.720 -2.092 1.00 96.56 104 GLY A CA 1
ATOM 780 C C . GLY A 1 104 ? 13.133 16.279 -1.484 1.00 96.56 104 GLY A C 1
ATOM 781 O O . GLY A 1 104 ? 12.282 17.126 -1.233 1.00 96.56 104 GLY A O 1
ATOM 782 N N . ILE A 1 105 ? 12.948 14.982 -1.217 1.00 96.38 105 ILE A N 1
ATOM 783 C CA . ILE A 1 105 ? 11.695 14.457 -0.641 1.00 96.38 105 ILE A CA 1
ATOM 784 C C . ILE A 1 105 ? 11.732 14.310 0.882 1.00 96.38 105 ILE A C 1
ATOM 786 O O . ILE A 1 105 ? 10.682 14.196 1.503 1.00 96.38 105 ILE A O 1
ATOM 790 N N . ARG A 1 106 ? 12.915 14.303 1.508 1.00 93.69 106 ARG A N 1
ATOM 791 C CA . ARG A 1 106 ? 13.080 14.031 2.945 1.00 93.69 106 ARG A CA 1
ATOM 792 C C . ARG A 1 106 ? 12.172 14.877 3.851 1.00 93.69 106 ARG A C 1
ATOM 794 O O . ARG A 1 106 ? 11.605 14.289 4.770 1.00 93.69 106 ARG A O 1
ATOM 801 N N . PRO A 1 107 ? 11.952 16.188 3.603 1.00 93.25 107 PRO A N 1
ATOM 802 C CA . PRO A 1 107 ? 11.051 16.995 4.431 1.00 93.25 107 PRO A CA 1
ATOM 803 C C . PRO A 1 107 ? 9.597 16.505 4.451 1.00 93.25 107 PRO A C 1
ATOM 805 O O . PRO A 1 107 ? 8.874 16.785 5.401 1.00 93.25 107 PRO A O 1
ATOM 808 N N . THR A 1 108 ? 9.159 15.786 3.414 1.00 96.00 108 THR A N 1
ATOM 809 C CA . THR A 1 108 ? 7.783 15.292 3.261 1.00 96.00 108 THR A CA 1
ATOM 810 C C . THR A 1 108 ? 7.693 13.767 3.232 1.00 96.00 108 THR A C 1
ATOM 812 O O . THR A 1 108 ? 6.594 13.227 3.117 1.00 96.00 108 THR A O 1
ATOM 815 N N . ALA A 1 109 ? 8.812 13.049 3.350 1.00 96.38 109 ALA A N 1
ATOM 816 C CA . ALA A 1 109 ? 8.850 11.596 3.219 1.00 96.38 109 ALA A CA 1
ATOM 817 C C . ALA A 1 109 ? 8.091 10.897 4.358 1.00 96.38 109 ALA A C 1
ATOM 819 O O . ALA A 1 109 ? 7.248 10.053 4.081 1.00 96.38 109 ALA A O 1
ATOM 820 N N . ALA A 1 110 ? 8.292 11.303 5.617 1.00 96.25 110 ALA A N 1
ATOM 821 C CA . ALA A 1 110 ? 7.545 10.740 6.750 1.00 96.25 110 ALA A CA 1
ATOM 822 C C . ALA A 1 110 ? 6.033 11.023 6.647 1.00 96.25 110 ALA A C 1
ATOM 824 O O . ALA A 1 110 ? 5.210 10.139 6.875 1.00 96.25 110 ALA A O 1
ATOM 825 N N . LEU A 1 111 ? 5.676 12.240 6.220 1.00 97.19 111 LEU A N 1
ATOM 826 C CA . LEU A 1 111 ? 4.292 12.634 5.952 1.00 97.19 111 LEU A CA 1
ATOM 827 C C . LEU A 1 111 ? 3.667 11.766 4.850 1.00 97.19 111 LEU A C 1
ATOM 829 O O . LEU A 1 111 ? 2.544 11.291 4.992 1.00 97.19 111 LEU A O 1
ATOM 833 N N . SER A 1 112 ? 4.415 11.529 3.770 1.00 97.94 112 SER A N 1
ATOM 834 C CA . SER A 1 112 ? 3.983 10.694 2.647 1.00 97.94 112 SER A CA 1
ATOM 835 C C . SER A 1 112 ? 3.847 9.231 3.061 1.00 97.94 112 SER A C 1
ATOM 837 O O . SER A 1 112 ? 2.869 8.598 2.682 1.00 97.94 112 SER A O 1
ATOM 839 N N . ALA A 1 113 ? 4.775 8.711 3.870 1.00 98.44 113 ALA A N 1
ATOM 840 C CA . ALA A 1 113 ? 4.710 7.355 4.406 1.00 98.44 113 ALA A CA 1
ATOM 841 C C . ALA A 1 113 ? 3.409 7.134 5.184 1.00 98.44 113 ALA A C 1
ATOM 843 O O . ALA A 1 113 ? 2.659 6.208 4.885 1.00 98.44 113 ALA A O 1
ATOM 844 N N . PHE A 1 114 ? 3.105 8.034 6.125 1.00 98.56 114 PHE A N 1
ATOM 845 C CA . PHE A 1 114 ? 1.856 7.988 6.879 1.00 98.56 114 PHE A CA 1
ATOM 846 C C . PHE A 1 114 ? 0.629 8.113 5.968 1.00 98.56 114 PHE A C 1
ATOM 848 O O . PHE A 1 114 ? -0.294 7.309 6.067 1.00 98.56 114 PHE A O 1
ATOM 855 N N . GLY A 1 115 ? 0.633 9.090 5.054 1.00 98.31 115 GLY A N 1
ATOM 856 C CA . GLY A 1 115 ? -0.477 9.321 4.133 1.00 98.31 115 GLY A CA 1
ATOM 857 C C . GLY A 1 115 ? -0.800 8.091 3.283 1.00 98.31 115 GLY A C 1
ATOM 858 O O . GLY A 1 115 ? -1.965 7.720 3.175 1.00 98.31 115 GLY A O 1
ATOM 859 N N . TRP A 1 116 ? 0.214 7.431 2.713 1.00 98.56 116 TRP A N 1
ATOM 860 C CA . TRP A 1 116 ? 0.029 6.224 1.900 1.00 98.56 116 TRP A CA 1
ATOM 861 C C . TRP A 1 116 ? -0.434 5.020 2.721 1.00 98.56 116 TRP A C 1
ATOM 863 O O . TRP A 1 116 ? -1.310 4.290 2.261 1.00 98.56 116 TRP A O 1
ATOM 873 N N . LEU A 1 117 ? 0.087 4.841 3.941 1.00 98.50 117 LEU A N 1
ATOM 874 C CA . LEU A 1 117 ? -0.364 3.777 4.840 1.00 98.50 117 LEU A CA 1
ATOM 875 C C . LEU A 1 117 ? -1.844 3.952 5.193 1.00 98.50 117 LEU A C 1
ATOM 877 O O . LEU A 1 117 ? -2.633 3.024 5.039 1.00 98.50 117 LEU A O 1
ATOM 881 N N . MET A 1 118 ? -2.234 5.161 5.603 1.00 98.25 118 MET A N 1
ATOM 882 C CA . MET A 1 118 ? -3.624 5.466 5.936 1.00 98.25 118 MET A CA 1
ATOM 883 C C . MET A 1 118 ? -4.541 5.381 4.714 1.00 98.25 118 MET A C 1
ATOM 885 O O . MET A 1 118 ? -5.662 4.905 4.845 1.00 98.25 118 MET A O 1
ATOM 889 N N . ALA A 1 119 ? -4.082 5.780 3.524 1.00 98.06 119 ALA A N 1
ATOM 890 C CA . ALA A 1 119 ? -4.842 5.592 2.288 1.00 98.06 119 ALA A CA 1
ATOM 891 C C . ALA A 1 119 ? -5.095 4.102 2.006 1.00 98.06 119 ALA A C 1
ATOM 893 O O . ALA A 1 119 ? -6.226 3.729 1.708 1.00 98.06 119 ALA A O 1
ATOM 894 N N . GLY A 1 120 ? -4.077 3.252 2.183 1.00 96.88 120 GLY A N 1
ATOM 895 C CA . GLY A 1 120 ? -4.216 1.800 2.069 1.00 96.88 120 GLY A CA 1
ATOM 896 C C . GLY A 1 120 ? -5.205 1.226 3.085 1.00 96.88 120 GLY A C 1
ATOM 897 O O . GLY A 1 120 ? -6.079 0.457 2.704 1.00 96.88 120 GLY A O 1
ATOM 898 N N . LEU A 1 121 ? -5.127 1.644 4.354 1.00 96.81 121 LEU A N 1
ATOM 899 C CA . LEU A 1 121 ? -6.070 1.234 5.406 1.00 96.81 121 LEU A CA 1
ATOM 900 C C . LEU A 1 121 ? -7.507 1.699 5.129 1.00 96.81 121 LEU A C 1
ATOM 902 O O . LEU A 1 121 ? -8.447 0.955 5.395 1.00 96.81 121 LEU A O 1
ATOM 906 N N . ARG A 1 122 ? -7.699 2.897 4.563 1.00 96.31 122 ARG A N 1
ATOM 907 C CA . ARG A 1 122 ? -9.024 3.380 4.141 1.00 96.31 122 ARG A CA 1
ATOM 908 C C . ARG A 1 122 ? -9.580 2.535 2.993 1.00 96.31 122 ARG A C 1
ATOM 910 O O . ARG A 1 122 ? -10.740 2.140 3.057 1.00 96.31 122 ARG A O 1
ATOM 917 N N . ASP A 1 123 ? -8.760 2.250 1.979 1.00 95.44 123 ASP A N 1
ATOM 918 C CA . ASP A 1 123 ? -9.150 1.486 0.782 1.00 95.44 123 ASP A CA 1
ATOM 919 C C . ASP A 1 123 ? -9.421 0.007 1.105 1.00 95.44 123 ASP A C 1
ATOM 921 O O . ASP A 1 123 ? -10.436 -0.561 0.712 1.00 95.44 123 ASP A O 1
ATOM 925 N N . GLY A 1 124 ? -8.519 -0.627 1.858 1.00 93.44 124 GLY A N 1
ATOM 926 C CA . GLY A 1 124 ? -8.610 -2.041 2.213 1.00 93.44 124 GLY A CA 1
ATOM 927 C C . GLY A 1 124 ? -9.555 -2.330 3.375 1.00 93.44 124 GLY A C 1
ATOM 928 O O . GLY A 1 124 ? -10.178 -3.394 3.401 1.00 93.44 124 GLY A O 1
ATOM 929 N N . GLY A 1 125 ? -9.690 -1.381 4.301 1.00 93.81 125 GLY A N 1
ATOM 930 C CA . GLY A 1 125 ? -10.574 -1.495 5.450 1.00 93.81 125 GLY A CA 1
ATOM 931 C C . GLY A 1 125 ? -10.176 -2.593 6.437 1.00 93.81 125 GLY A C 1
ATOM 932 O O . GLY A 1 125 ? -9.001 -2.967 6.510 1.00 93.81 125 GLY A O 1
ATOM 933 N N . PRO A 1 126 ? -11.166 -3.138 7.169 1.00 93.62 126 PRO A N 1
ATOM 934 C CA . PRO A 1 126 ? -10.979 -4.223 8.132 1.00 93.62 126 PRO A CA 1
ATOM 935 C C . PRO A 1 126 ? -10.210 -5.434 7.588 1.00 93.62 126 PRO A C 1
ATOM 937 O O . PRO A 1 126 ? -9.441 -6.051 8.312 1.00 93.62 126 PRO A O 1
ATOM 940 N N . VAL A 1 127 ? -10.350 -5.737 6.294 1.00 91.81 127 VAL A N 1
ATOM 941 C CA . VAL A 1 127 ? -9.724 -6.904 5.646 1.00 91.81 127 VAL A CA 1
ATOM 942 C C . VAL A 1 127 ? -8.203 -6.905 5.749 1.00 91.81 127 VAL A C 1
ATOM 944 O O . VAL A 1 127 ? -7.602 -7.967 5.845 1.00 91.81 127 VAL A O 1
ATOM 947 N N . ILE A 1 128 ? -7.574 -5.730 5.691 1.00 91.81 128 ILE A N 1
ATOM 948 C CA . ILE A 1 128 ? -6.112 -5.621 5.761 1.00 91.81 128 ILE A CA 1
ATOM 949 C C . ILE A 1 128 ? -5.640 -5.106 7.116 1.00 91.81 128 ILE A C 1
ATOM 951 O O . ILE A 1 128 ? -4.447 -4.915 7.309 1.00 91.81 128 ILE A O 1
ATOM 955 N N . ALA A 1 129 ? -6.554 -4.789 8.029 1.00 93.25 129 ALA A N 1
ATOM 956 C CA . ALA A 1 129 ? -6.212 -4.130 9.272 1.00 93.25 129 ALA A CA 1
ATOM 957 C C . ALA A 1 129 ? -5.798 -5.155 10.329 1.00 93.25 129 ALA A C 1
ATOM 959 O O . ALA A 1 129 ? -6.623 -5.683 11.076 1.00 93.25 129 ALA A O 1
ATOM 960 N N . ASP A 1 130 ? -4.494 -5.402 10.416 1.00 92.38 130 ASP A N 1
ATOM 961 C CA . ASP A 1 130 ? -3.889 -6.180 11.492 1.00 92.38 130 ASP A CA 1
ATOM 962 C C . ASP A 1 130 ? -3.217 -5.270 12.550 1.00 92.38 130 ASP A C 1
ATOM 964 O O . ASP A 1 130 ? -2.955 -4.087 12.297 1.00 92.38 130 ASP A O 1
ATOM 968 N N . PRO A 1 131 ? -2.909 -5.789 13.754 1.00 93.56 131 PRO A N 1
ATOM 969 C CA . PRO A 1 131 ? -2.261 -5.002 14.798 1.00 93.56 131 PRO A CA 1
ATOM 970 C C . PRO A 1 131 ? -0.887 -4.451 14.413 1.00 93.56 131 PRO A C 1
ATOM 972 O O . PRO A 1 131 ? -0.515 -3.387 14.888 1.00 93.56 131 PRO A O 1
ATOM 975 N N . VAL A 1 132 ? -0.116 -5.151 13.576 1.00 94.38 132 VAL A N 1
ATOM 976 C CA . VAL A 1 132 ? 1.211 -4.691 13.142 1.00 94.38 132 VAL A CA 1
ATOM 977 C C . VAL A 1 132 ? 1.074 -3.435 12.283 1.00 94.38 132 VAL A C 1
ATOM 979 O O . VAL A 1 132 ? 1.852 -2.490 12.453 1.00 94.38 132 VAL A O 1
ATOM 982 N N . LEU A 1 133 ? 0.077 -3.396 11.397 1.00 95.94 133 LEU A N 1
ATOM 983 C CA . LEU A 1 133 ? -0.239 -2.234 10.571 1.00 95.94 133 LEU A CA 1
ATOM 984 C C . LEU A 1 133 ? -0.815 -1.079 11.393 1.00 95.94 133 LEU A C 1
ATOM 986 O O . LEU A 1 133 ? -0.403 0.064 11.183 1.00 95.94 133 LEU A O 1
ATOM 990 N N . VAL A 1 134 ? -1.689 -1.358 12.366 1.00 96.81 134 VAL A N 1
ATOM 991 C CA . VAL A 1 134 ? -2.191 -0.339 13.307 1.00 96.81 134 VAL A CA 1
ATOM 992 C C . VAL A 1 134 ? -1.041 0.263 14.121 1.00 96.81 134 VAL A C 1
ATOM 994 O O . VAL A 1 134 ? -0.873 1.484 14.138 1.00 96.81 134 VAL A O 1
ATOM 997 N N . ASP A 1 135 ? -0.177 -0.571 14.706 1.00 97.12 135 ASP A N 1
ATOM 998 C CA . ASP A 1 135 ? 1.005 -0.121 15.449 1.00 97.12 135 ASP A CA 1
ATOM 999 C C . ASP A 1 135 ? 1.936 0.712 14.557 1.00 97.12 135 ASP A C 1
ATOM 1001 O O . ASP A 1 135 ? 2.528 1.705 14.992 1.00 97.12 135 ASP A O 1
ATOM 1005 N N . TRP A 1 136 ? 2.095 0.326 13.288 1.00 98.06 136 TRP A N 1
ATOM 1006 C CA . TRP A 1 136 ? 2.906 1.082 12.340 1.00 98.06 136 TRP A CA 1
ATOM 1007 C C . TRP A 1 136 ? 2.304 2.457 12.036 1.00 98.06 136 TRP A C 1
ATOM 1009 O O . TRP A 1 136 ? 3.040 3.449 12.065 1.00 98.06 136 TRP A O 1
ATOM 1019 N N . ALA A 1 137 ? 0.988 2.541 11.829 1.00 98.19 137 ALA A N 1
ATOM 1020 C CA . ALA A 1 137 ? 0.287 3.805 11.629 1.00 98.19 137 ALA A CA 1
ATOM 1021 C C . ALA A 1 137 ? 0.451 4.733 12.838 1.00 98.19 137 ALA A C 1
ATOM 1023 O O . ALA A 1 137 ? 0.815 5.900 12.671 1.00 98.19 137 ALA A O 1
ATOM 1024 N N . GLN A 1 138 ? 0.285 4.206 14.053 1.00 97.75 138 GLN A N 1
ATOM 1025 C CA . GLN A 1 138 ? 0.488 4.957 15.292 1.00 97.75 138 GLN A CA 1
ATOM 1026 C C . GLN A 1 138 ? 1.934 5.451 15.437 1.00 97.75 138 GLN A C 1
ATOM 1028 O O . GLN A 1 138 ? 2.158 6.625 15.744 1.00 97.75 138 GLN A O 1
ATOM 1033 N N . ARG A 1 139 ? 2.934 4.600 15.160 1.00 98.00 139 ARG A N 1
ATOM 1034 C CA . ARG A 1 139 ? 4.355 4.994 15.204 1.00 98.00 139 ARG A CA 1
ATOM 1035 C C . ARG A 1 139 ? 4.679 6.097 14.202 1.00 98.00 139 ARG A C 1
ATOM 1037 O O . ARG A 1 139 ? 5.349 7.059 14.574 1.00 98.00 139 ARG A O 1
ATOM 1044 N N . LEU A 1 140 ? 4.223 5.974 12.954 1.00 97.75 140 LEU A N 1
ATOM 1045 C CA . LEU A 1 140 ? 4.437 7.010 11.942 1.00 97.75 140 LEU A CA 1
ATOM 1046 C C . LEU A 1 140 ? 3.769 8.322 12.358 1.00 97.75 140 LEU A C 1
ATOM 1048 O O . LEU A 1 140 ? 4.406 9.368 12.297 1.00 97.75 140 LEU A O 1
ATOM 1052 N N . PHE A 1 141 ? 2.532 8.268 12.853 1.00 97.50 141 PHE A N 1
ATOM 1053 C CA . PHE A 1 141 ? 1.809 9.448 13.323 1.00 97.50 141 PHE A CA 1
ATOM 1054 C C . PHE A 1 141 ? 2.505 10.145 14.498 1.00 97.50 141 PHE A C 1
ATOM 1056 O O . PHE A 1 141 ? 2.612 11.372 14.523 1.00 97.50 141 PHE A O 1
ATOM 1063 N N . ALA A 1 142 ? 3.024 9.374 15.457 1.00 96.50 142 ALA A N 1
ATOM 1064 C CA . ALA A 1 142 ? 3.735 9.898 16.620 1.00 96.50 142 ALA A CA 1
ATOM 1065 C C . ALA A 1 142 ? 5.041 10.621 16.246 1.00 96.50 142 ALA A C 1
ATOM 1067 O O . ALA A 1 142 ? 5.429 11.564 16.935 1.00 96.50 142 ALA A O 1
ATOM 1068 N N . GLN A 1 143 ? 5.691 10.216 15.150 1.00 95.88 143 GLN A N 1
ATOM 1069 C CA . GLN A 1 143 ? 6.900 10.860 14.624 1.00 95.88 143 GLN A CA 1
ATOM 1070 C C . GLN A 1 143 ? 6.614 12.181 13.895 1.00 95.88 143 GLN A C 1
ATOM 1072 O O . GLN A 1 143 ? 7.542 12.958 13.660 1.00 95.88 143 GLN A O 1
ATOM 1077 N N . LEU A 1 144 ? 5.357 12.454 13.530 1.00 96.44 144 LEU A N 1
ATOM 1078 C CA . LEU A 1 144 ? 4.991 13.706 12.879 1.00 96.44 144 LEU A CA 1
ATOM 1079 C C . LEU A 1 144 ? 4.909 14.849 13.902 1.00 96.44 144 LEU A C 1
ATOM 1081 O O . LEU A 1 144 ? 4.279 14.686 14.957 1.00 96.44 144 LEU A O 1
ATOM 1085 N N . PRO A 1 145 ? 5.457 16.035 13.570 1.00 95.81 145 PRO A N 1
ATOM 1086 C CA . PRO A 1 145 ? 5.180 17.262 14.303 1.00 95.81 145 PRO A CA 1
ATOM 1087 C C . PRO A 1 145 ? 3.674 17.477 14.464 1.00 95.81 145 PRO A C 1
ATOM 1089 O O . PRO A 1 145 ? 2.900 17.233 13.537 1.00 95.81 145 PRO A O 1
ATOM 1092 N N . GLU A 1 146 ? 3.248 17.968 15.626 1.00 94.81 146 GLU A N 1
ATOM 1093 C CA . GLU A 1 146 ? 1.826 18.134 15.952 1.00 94.81 146 GLU A CA 1
ATOM 1094 C C . GLU A 1 146 ? 1.080 18.978 14.906 1.00 94.81 146 GLU A C 1
ATOM 1096 O O . GLU A 1 146 ? 0.009 18.596 14.436 1.00 94.81 146 GLU A O 1
ATOM 1101 N N . ASN A 1 147 ? 1.706 20.060 14.436 1.00 94.56 147 ASN A N 1
ATOM 1102 C CA . ASN A 1 147 ? 1.162 20.932 13.393 1.00 94.56 147 ASN A CA 1
ATOM 1103 C C . ASN A 1 147 ? 1.066 20.277 12.000 1.00 94.56 147 ASN A C 1
ATOM 1105 O O . ASN A 1 147 ? 0.444 20.849 11.108 1.00 94.56 147 ASN A O 1
ATOM 1109 N N . GLN A 1 148 ? 1.669 19.103 11.791 1.00 96.06 148 GLN A N 1
ATOM 1110 C CA . GLN A 1 148 ? 1.601 18.346 10.537 1.00 96.06 148 GLN A CA 1
ATOM 1111 C C . GLN A 1 148 ? 0.596 17.192 10.585 1.00 96.06 148 GLN A C 1
ATOM 1113 O O . GLN A 1 148 ? 0.186 16.713 9.530 1.00 96.06 148 GLN A O 1
ATOM 1118 N N . ARG A 1 149 ? 0.151 16.762 11.771 1.00 95.06 149 ARG A N 1
ATOM 1119 C CA . ARG A 1 149 ? -0.733 15.594 11.934 1.00 95.06 149 ARG A CA 1
ATOM 1120 C C . ARG A 1 149 ? -2.042 15.715 11.152 1.00 95.06 149 ARG A C 1
ATOM 1122 O O . ARG A 1 149 ? -2.401 14.795 10.427 1.00 95.06 149 ARG A O 1
ATOM 1129 N N . SER A 1 150 ? -2.718 16.866 11.218 1.00 95.75 150 SER A N 1
ATOM 1130 C CA . SER A 1 150 ? -3.961 17.082 10.457 1.00 95.75 150 SER A CA 1
ATOM 1131 C C . SER A 1 150 ? -3.725 17.073 8.941 1.00 95.75 150 SER A C 1
ATOM 1133 O O . SER A 1 150 ? -4.517 16.482 8.213 1.00 95.75 150 SER A O 1
ATOM 1135 N N . ALA A 1 151 ? -2.617 17.659 8.473 1.00 95.12 151 ALA A N 1
ATOM 1136 C CA . ALA A 1 151 ? -2.241 17.640 7.057 1.00 95.12 151 ALA A CA 1
ATOM 1137 C C . ALA A 1 151 ? -1.870 16.226 6.575 1.00 95.12 151 ALA A C 1
ATOM 1139 O O . ALA A 1 151 ? -2.094 15.885 5.418 1.00 95.12 151 ALA A O 1
ATOM 1140 N N . ALA A 1 152 ? -1.331 15.383 7.457 1.00 95.56 152 ALA A N 1
ATOM 1141 C CA . ALA A 1 152 ? -1.040 13.981 7.167 1.00 95.56 152 ALA A CA 1
ATOM 1142 C C . ALA A 1 152 ? -2.324 13.175 6.929 1.00 95.56 152 ALA A C 1
ATOM 1144 O O . ALA A 1 152 ? -2.405 12.390 5.985 1.00 95.56 152 ALA A O 1
ATOM 1145 N N . CYS A 1 153 ? -3.341 13.419 7.759 1.00 97.88 153 CYS A N 1
ATOM 1146 C CA . CYS A 1 153 ? -4.667 12.82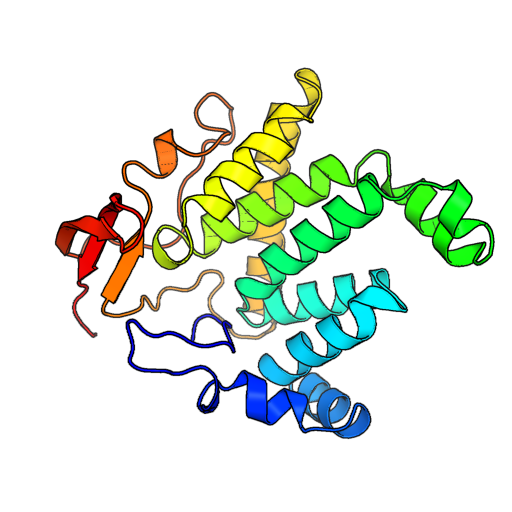8 7.610 1.00 97.88 153 CYS A CA 1
ATOM 1147 C C . CYS A 1 153 ? -5.351 13.302 6.317 1.00 97.88 153 CYS A C 1
ATOM 1149 O O . CYS A 1 153 ? -5.842 12.467 5.559 1.00 97.88 153 CYS A O 1
ATOM 1151 N N . GLU A 1 154 ? -5.286 14.599 5.996 1.00 97.88 154 GLU A N 1
ATOM 1152 C CA . GLU A 1 154 ? -5.751 15.144 4.707 1.00 97.88 154 GLU A CA 1
ATOM 1153 C C . GLU A 1 154 ? -5.052 14.474 3.514 1.00 97.88 154 GLU A C 1
ATOM 1155 O O . GLU A 1 154 ? -5.681 14.093 2.526 1.00 97.88 154 GLU A O 1
ATOM 1160 N N . LEU A 1 155 ? -3.730 14.302 3.605 1.00 97.69 155 LEU A N 1
ATOM 1161 C CA . LEU A 1 155 ? -2.934 13.708 2.537 1.00 97.69 155 LEU A CA 1
ATOM 1162 C C . LEU A 1 155 ? -3.359 12.262 2.242 1.00 97.69 155 LEU A C 1
ATOM 1164 O O . LEU A 1 155 ? -3.351 11.861 1.079 1.00 97.69 155 LEU A O 1
ATOM 1168 N N . SER A 1 156 ? -3.782 11.509 3.263 1.00 98.12 156 SER A N 1
ATOM 1169 C CA . SER A 1 156 ? -4.309 10.153 3.076 1.00 98.12 156 SER A CA 1
ATOM 1170 C C . SER A 1 156 ? -5.560 10.122 2.190 1.00 98.12 156 SER A C 1
ATOM 1172 O O . SER A 1 156 ? -5.642 9.301 1.278 1.00 98.12 156 SER A O 1
ATOM 1174 N N . GLU A 1 157 ? -6.492 11.063 2.372 1.00 97.38 157 GLU A N 1
ATOM 1175 C CA . GLU A 1 157 ? -7.684 11.171 1.522 1.00 97.38 157 GLU A CA 1
ATOM 1176 C C . GLU A 1 157 ? -7.313 11.579 0.097 1.00 97.38 157 GLU A C 1
ATOM 1178 O O . GLU A 1 157 ? -7.838 11.039 -0.876 1.00 97.38 157 GLU A O 1
ATOM 1183 N N . ARG A 1 158 ? -6.347 12.492 -0.054 1.00 98.19 158 ARG A N 1
ATOM 1184 C CA . ARG A 1 158 ? -5.865 12.905 -1.377 1.00 98.19 158 ARG A CA 1
ATOM 1185 C C . ARG A 1 158 ? -5.219 11.755 -2.145 1.00 98.19 158 ARG A C 1
ATOM 1187 O O . ARG A 1 158 ? -5.483 11.623 -3.338 1.00 98.19 158 ARG A O 1
ATOM 1194 N N . PHE A 1 159 ? -4.394 10.935 -1.494 1.00 98.50 159 PHE A N 1
ATOM 1195 C CA . PHE A 1 159 ? -3.799 9.758 -2.133 1.00 98.50 159 PHE A CA 1
ATOM 1196 C C . PHE A 1 159 ? -4.853 8.713 -2.489 1.00 98.50 159 PHE A C 1
ATOM 1198 O O . PHE A 1 159 ? -4.827 8.195 -3.604 1.00 98.50 159 PHE A O 1
ATOM 1205 N N . LEU A 1 160 ? -5.825 8.473 -1.606 1.00 97.50 160 LEU A N 1
ATOM 1206 C CA . LEU A 1 160 ? -6.955 7.593 -1.891 1.00 97.50 160 LEU A CA 1
ATOM 1207 C C . LEU A 1 160 ? -7.729 8.054 -3.141 1.00 97.50 160 LEU A C 1
ATOM 1209 O O . LEU A 1 160 ? -7.941 7.276 -4.069 1.00 97.50 160 LEU A O 1
ATOM 1213 N N . LEU A 1 161 ? -8.078 9.342 -3.226 1.00 97.88 161 LEU A N 1
ATOM 1214 C CA . LEU A 1 161 ? -8.773 9.913 -4.387 1.00 97.88 161 LEU A CA 1
ATOM 1215 C C . LEU A 1 161 ? -7.919 9.894 -5.663 1.00 97.88 161 LEU A C 1
ATOM 1217 O O . LEU A 1 161 ? -8.447 9.695 -6.761 1.00 97.88 161 LEU A O 1
ATOM 1221 N N . GLN A 1 162 ? -6.602 10.081 -5.538 1.00 98.25 162 GLN A N 1
ATOM 1222 C CA . GLN A 1 162 ? -5.674 9.955 -6.659 1.00 98.25 162 GLN A CA 1
ATOM 1223 C C . GLN A 1 162 ? -5.696 8.530 -7.224 1.00 98.25 162 GLN A C 1
ATOM 1225 O O . GLN A 1 162 ? -5.851 8.365 -8.436 1.00 98.25 162 GLN A O 1
ATOM 1230 N N . VAL A 1 163 ? -5.587 7.508 -6.370 1.00 97.88 163 VAL A N 1
ATOM 1231 C CA . VAL A 1 163 ? -5.630 6.106 -6.809 1.00 97.88 163 VAL A CA 1
ATOM 1232 C C . VAL A 1 163 ? -7.006 5.738 -7.361 1.00 97.88 163 VAL A C 1
ATOM 1234 O O . VAL A 1 163 ? -7.076 5.109 -8.414 1.00 97.88 163 VAL A O 1
ATOM 1237 N N . ALA A 1 164 ? -8.099 6.213 -6.761 1.00 97.25 164 ALA A N 1
ATOM 1238 C CA . ALA A 1 164 ? -9.444 6.050 -7.318 1.00 97.25 164 ALA A CA 1
ATOM 1239 C C . ALA A 1 164 ? -9.566 6.639 -8.740 1.00 97.25 164 ALA A C 1
ATOM 1241 O O . ALA A 1 164 ? -10.252 6.089 -9.605 1.00 97.25 164 ALA A O 1
ATOM 1242 N N . GLY A 1 165 ? -8.877 7.751 -9.019 1.00 98.00 165 GLY A N 1
ATOM 1243 C CA . GLY A 1 165 ? -8.728 8.297 -10.370 1.00 98.00 165 GLY A CA 1
ATOM 1244 C C . GLY A 1 165 ? -7.972 7.358 -11.315 1.00 98.00 165 GLY A C 1
ATOM 1245 O O . GLY A 1 165 ? -8.446 7.100 -12.420 1.00 98.00 165 GLY A O 1
ATOM 1246 N N . LEU A 1 166 ? -6.836 6.808 -10.873 1.00 96.94 166 LEU A N 1
ATOM 1247 C CA . LEU A 1 166 ? -6.049 5.843 -11.653 1.00 96.94 166 LEU A CA 1
ATOM 1248 C C . LEU A 1 166 ? -6.851 4.573 -11.971 1.00 96.94 166 LEU A C 1
ATOM 1250 O O . LEU A 1 166 ? -6.867 4.137 -13.119 1.00 96.94 166 LEU A O 1
ATOM 1254 N N . ARG A 1 167 ? -7.586 4.034 -10.994 1.00 96.00 167 ARG A N 1
ATOM 1255 C CA . ARG A 1 167 ? -8.460 2.864 -11.169 1.00 96.00 167 ARG A CA 1
ATOM 1256 C C . ARG A 1 167 ? -9.529 3.103 -12.226 1.00 96.00 167 ARG A C 1
ATOM 1258 O O . ARG A 1 167 ? -9.655 2.307 -13.154 1.00 96.00 167 ARG A O 1
ATOM 1265 N N . ARG A 1 168 ? -10.218 4.248 -12.168 1.00 96.94 168 ARG A N 1
ATOM 1266 C CA . ARG A 1 168 ? -11.198 4.628 -13.201 1.00 96.94 168 ARG A CA 1
ATOM 1267 C C . ARG A 1 168 ? -10.571 4.732 -14.590 1.00 96.94 168 ARG A C 1
ATOM 1269 O O . ARG A 1 168 ? -11.155 4.239 -15.550 1.00 96.94 168 ARG A O 1
ATOM 1276 N N . ASN A 1 169 ? -9.372 5.305 -14.702 1.00 96.75 169 ASN A N 1
ATOM 1277 C CA . ASN A 1 169 ? -8.643 5.374 -15.976 1.00 96.75 169 ASN A CA 1
ATOM 1278 C C . ASN A 1 169 ? -8.261 3.984 -16.520 1.00 96.75 169 ASN A C 1
ATOM 1280 O O . ASN A 1 169 ? -8.087 3.817 -17.727 1.00 96.75 169 ASN A O 1
ATOM 1284 N N . ASN A 1 170 ? -8.166 2.987 -15.641 1.00 93.69 170 ASN A N 1
ATOM 1285 C CA . ASN A 1 170 ? -7.935 1.589 -15.989 1.00 93.69 170 ASN A CA 1
ATOM 1286 C C . ASN A 1 170 ? -9.227 0.781 -16.204 1.00 93.69 170 ASN A C 1
ATOM 1288 O O . ASN A 1 170 ? -9.142 -0.415 -16.462 1.00 93.69 170 ASN A O 1
ATOM 1292 N N . GLY A 1 171 ? -10.410 1.407 -16.145 1.00 94.94 171 GLY A N 1
ATOM 1293 C CA . GLY A 1 171 ? -11.697 0.718 -16.303 1.00 94.94 171 GLY A CA 1
ATOM 1294 C C . GLY A 1 171 ? -12.129 -0.087 -15.074 1.00 94.94 171 GLY A C 1
ATOM 1295 O O . GLY A 1 171 ? -12.997 -0.946 -15.183 1.00 94.94 171 GLY A O 1
ATOM 1296 N N . LEU A 1 172 ? -11.526 0.180 -13.914 1.00 93.69 172 LEU A N 1
ATOM 1297 C CA . LEU A 1 172 ? -11.840 -0.461 -12.640 1.00 93.69 172 LEU A CA 1
ATOM 1298 C C . LEU A 1 172 ? -12.749 0.440 -11.786 1.00 93.69 172 LEU A C 1
ATOM 1300 O O . LEU A 1 172 ? -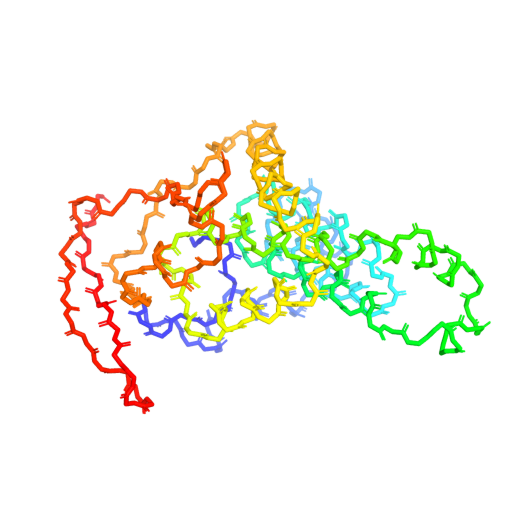12.706 1.671 -11.930 1.00 93.69 172 LEU A O 1
ATOM 1304 N N . PRO A 1 173 ? -13.535 -0.129 -10.852 1.00 93.62 173 PRO A N 1
ATOM 1305 C CA . PRO A 1 173 ? -14.259 0.672 -9.875 1.00 93.62 173 PRO A CA 1
ATOM 1306 C C . PRO A 1 173 ? -13.271 1.490 -9.021 1.00 93.62 173 PRO A C 1
ATOM 1308 O O . PRO A 1 173 ? -12.159 1.016 -8.747 1.00 93.62 173 PRO A O 1
ATOM 1311 N N . PRO A 1 174 ? -13.642 2.718 -8.605 1.00 93.81 174 PRO A N 1
ATOM 1312 C CA . PRO A 1 174 ? -12.757 3.612 -7.856 1.00 93.81 174 PRO A CA 1
ATOM 1313 C C . PRO A 1 174 ? -12.318 3.028 -6.509 1.00 93.81 174 PRO A C 1
ATOM 1315 O O . PRO A 1 174 ? -11.185 3.260 -6.100 1.00 93.81 174 PRO A O 1
ATOM 1318 N N . PHE A 1 175 ? -13.187 2.242 -5.874 1.00 90.94 175 PHE A N 1
ATOM 1319 C CA . PHE A 1 175 ? -12.938 1.535 -4.620 1.00 90.94 175 PHE A CA 1
ATOM 1320 C C . PHE A 1 175 ? -13.310 0.057 -4.795 1.00 90.94 175 PHE A C 1
ATOM 1322 O O . PHE A 1 175 ? -14.149 -0.251 -5.643 1.00 90.94 175 PHE A O 1
ATOM 1329 N N . PRO A 1 176 ? -12.652 -0.876 -4.087 1.00 82.31 176 PRO A N 1
ATOM 1330 C CA . PRO A 1 176 ? -12.950 -2.291 -4.181 1.00 82.31 176 PRO A CA 1
ATOM 1331 C C . PRO A 1 176 ? -14.213 -2.591 -3.371 1.00 82.31 176 PRO A C 1
ATOM 1333 O O . PRO A 1 176 ? -14.269 -2.322 -2.177 1.00 82.31 176 PRO A O 1
ATOM 1336 N N . ASP A 1 177 ? -15.200 -3.177 -4.029 1.00 82.06 177 ASP A N 1
ATOM 1337 C CA . ASP A 1 177 ? -16.449 -3.666 -3.440 1.00 82.06 177 ASP A CA 1
ATOM 1338 C C . ASP A 1 177 ? -16.335 -5.137 -3.009 1.00 82.06 177 ASP A C 1
ATOM 1340 O O . ASP A 1 177 ? -16.867 -5.534 -1.978 1.00 82.06 177 ASP A O 1
ATOM 1344 N N . SER A 1 178 ? -15.557 -5.944 -3.736 1.00 82.56 178 SER A N 1
ATOM 1345 C CA . SER A 1 178 ? -15.364 -7.363 -3.426 1.00 82.56 178 SER A CA 1
ATOM 1346 C C . SER A 1 178 ? -14.680 -7.554 -2.069 1.00 82.56 178 SER A C 1
ATOM 1348 O O . SER A 1 178 ? -13.519 -7.160 -1.917 1.00 82.56 178 SER A O 1
ATOM 1350 N N . ARG A 1 179 ? -15.336 -8.179 -1.088 1.00 85.75 179 ARG A N 1
ATOM 1351 C CA . ARG A 1 179 ? -14.766 -8.588 0.215 1.00 85.75 179 ARG A CA 1
ATOM 1352 C C . ARG A 1 179 ? -14.433 -10.085 0.232 1.00 85.75 179 ARG A C 1
ATOM 1354 O O . ARG A 1 179 ? -15.129 -10.847 -0.433 1.00 85.75 179 ARG A O 1
ATOM 1361 N N . PRO A 1 180 ? -13.366 -10.528 0.928 1.00 88.19 180 PRO A N 1
ATOM 1362 C CA . PRO A 1 180 ? -13.176 -11.951 1.185 1.00 88.19 180 PRO A CA 1
ATOM 1363 C C . PRO A 1 180 ? -14.367 -12.505 1.980 1.00 88.19 180 PRO A C 1
ATOM 1365 O O . PRO A 1 180 ? -14.909 -11.775 2.812 1.00 88.19 180 PRO A O 1
ATOM 1368 N N . PRO A 1 181 ? -14.750 -13.776 1.773 1.00 90.50 181 PRO A N 1
ATOM 1369 C CA . PRO A 1 181 ? -15.858 -14.386 2.509 1.00 90.50 181 PRO A CA 1
ATOM 1370 C C . PRO A 1 181 ? -15.561 -14.501 4.009 1.00 90.50 181 PRO A C 1
ATOM 1372 O O . PRO A 1 181 ? -16.477 -14.471 4.824 1.00 90.50 181 PRO A O 1
ATOM 1375 N N . VAL A 1 182 ? -14.282 -14.618 4.381 1.00 91.75 182 VAL A N 1
ATOM 1376 C CA . VAL A 1 182 ? -13.828 -14.684 5.771 1.00 91.75 182 VAL A CA 1
ATOM 1377 C C . VAL A 1 182 ? -12.538 -13.885 5.923 1.00 91.75 182 VAL A C 1
ATOM 1379 O O . VAL A 1 182 ? -11.637 -14.017 5.094 1.00 91.75 182 VAL A O 1
ATOM 1382 N N . PHE A 1 183 ? -12.435 -13.063 6.970 1.00 92.56 183 PHE A N 1
ATOM 1383 C CA . PHE A 1 183 ? -11.205 -12.343 7.321 1.00 92.56 183 PHE A CA 1
ATOM 1384 C C . PHE A 1 183 ? -11.175 -11.939 8.803 1.00 92.56 183 PHE A C 1
ATOM 1386 O O . PHE A 1 183 ? -12.203 -11.909 9.479 1.00 92.56 183 PHE A O 1
ATOM 1393 N N . LEU A 1 184 ? -9.985 -11.611 9.313 1.00 93.19 184 LEU A N 1
ATOM 1394 C CA . LEU A 1 184 ? -9.784 -11.080 10.665 1.00 93.19 184 LEU A CA 1
ATOM 1395 C C . LEU A 1 184 ? -9.466 -9.584 10.604 1.00 93.19 184 LEU A C 1
ATOM 1397 O O . LEU A 1 184 ? -8.725 -9.151 9.730 1.00 93.19 184 LEU A O 1
ATOM 1401 N N . SER A 1 185 ? -9.951 -8.820 11.580 1.00 95.31 185 SER A N 1
ATOM 1402 C CA . SER A 1 185 ? -9.619 -7.400 11.751 1.00 95.31 185 SER A CA 1
ATOM 1403 C C . SER A 1 185 ? -9.357 -7.060 13.213 1.00 95.31 185 SER A C 1
ATOM 1405 O O . SER A 1 185 ? -9.811 -7.749 14.131 1.00 95.31 185 SER A O 1
ATOM 1407 N N . VAL A 1 186 ? -8.662 -5.948 13.438 1.00 95.31 186 VAL A N 1
ATOM 1408 C CA . VAL A 1 186 ? -8.601 -5.281 14.744 1.00 95.31 186 VAL A CA 1
ATOM 1409 C C . VAL A 1 186 ? -10.009 -4.801 15.163 1.00 95.31 186 VAL A C 1
ATOM 1411 O O . VAL A 1 186 ? -10.725 -4.254 14.315 1.00 95.31 186 VAL A O 1
ATOM 1414 N N . PRO A 1 187 ? -10.434 -5.016 16.427 1.00 94.31 187 PRO A N 1
ATOM 1415 C CA . PRO A 1 187 ? -11.678 -4.459 16.967 1.00 94.31 187 PRO A CA 1
ATOM 1416 C C . PRO A 1 187 ? -11.656 -2.927 17.001 1.00 94.31 187 PRO A C 1
ATOM 1418 O O . PRO A 1 187 ? -10.600 -2.351 17.244 1.00 94.31 187 PRO A O 1
ATOM 1421 N N . ALA A 1 188 ? -12.813 -2.282 16.794 1.00 92.81 188 ALA A N 1
ATOM 1422 C CA . ALA A 1 188 ? -12.956 -0.816 16.827 1.00 92.81 188 ALA A CA 1
ATOM 1423 C C . ALA A 1 188 ? -11.864 -0.094 16.009 1.00 92.81 188 ALA A C 1
ATOM 1425 O O . ALA A 1 188 ? -11.124 0.752 16.509 1.00 92.81 188 ALA A O 1
ATOM 1426 N N . LEU A 1 189 ? -11.696 -0.508 14.748 1.00 93.75 189 LEU A N 1
ATOM 1427 C CA . LEU A 1 189 ? -10.581 -0.080 13.898 1.00 93.75 189 LEU A CA 1
ATOM 1428 C C . LEU A 1 189 ? -10.480 1.447 13.746 1.00 93.75 189 LEU A C 1
ATOM 1430 O O . LEU A 1 189 ? -9.380 1.993 13.695 1.00 93.75 189 LEU A O 1
ATOM 1434 N N . ASP A 1 190 ? -11.617 2.126 13.656 1.00 92.44 190 ASP A N 1
ATOM 1435 C CA . ASP A 1 190 ? -11.721 3.580 13.574 1.00 92.44 190 ASP A CA 1
ATOM 1436 C C . ASP A 1 190 ? -11.218 4.289 14.837 1.00 92.44 190 ASP A C 1
ATOM 1438 O O . ASP A 1 190 ? -10.569 5.328 14.723 1.00 92.44 190 ASP A O 1
ATOM 1442 N N . GLU A 1 191 ? -11.435 3.701 16.014 1.00 93.81 191 GLU A N 1
ATOM 1443 C CA . GLU A 1 191 ? -10.878 4.178 17.285 1.00 93.81 191 GLU A CA 1
ATOM 1444 C C . GLU A 1 191 ? -9.387 3.830 17.433 1.00 93.81 191 GLU A C 1
ATOM 1446 O O . GLU A 1 191 ? -8.611 4.591 18.014 1.00 93.81 191 GLU A O 1
ATOM 1451 N N . ALA A 1 192 ? -8.967 2.679 16.902 1.00 95.19 192 ALA A N 1
ATOM 1452 C CA . ALA A 1 192 ? -7.589 2.198 16.995 1.00 95.19 192 ALA A CA 1
ATOM 1453 C C . ALA A 1 192 ? -6.613 2.988 16.104 1.00 95.19 192 ALA A C 1
ATOM 1455 O O . ALA A 1 192 ? -5.403 3.030 16.371 1.00 95.19 192 ALA A O 1
ATOM 1456 N N . LEU A 1 193 ? -7.123 3.593 15.029 1.00 96.69 193 LEU A N 1
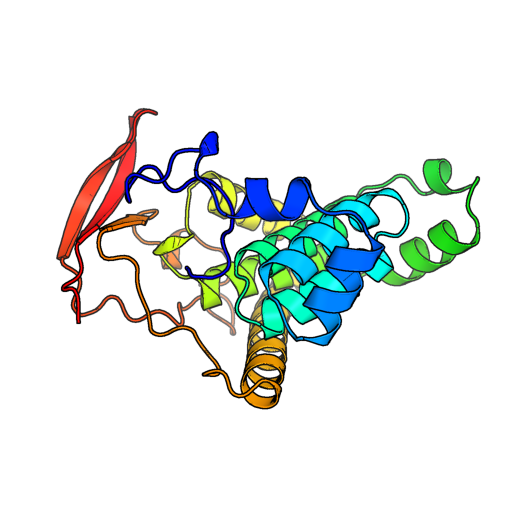ATOM 1457 C CA . LEU A 1 193 ? -6.328 4.335 14.064 1.00 96.69 193 LEU A CA 1
ATOM 1458 C C . LEU A 1 193 ? -6.236 5.832 14.396 1.00 96.69 193 LEU A C 1
ATOM 1460 O O . LEU A 1 193 ? -7.167 6.444 14.917 1.00 96.69 193 LEU A O 1
ATOM 1464 N N . PRO A 1 194 ? -5.104 6.474 14.052 1.00 95.00 194 PRO A N 1
ATOM 1465 C CA . PRO A 1 194 ? -4.985 7.919 14.166 1.00 95.00 194 PRO A CA 1
ATOM 1466 C C . PRO A 1 194 ? -5.958 8.629 13.212 1.00 95.00 194 PRO A C 1
ATOM 1468 O O . PRO A 1 194 ? -6.508 8.034 12.289 1.00 95.00 194 PRO A O 1
ATOM 1471 N N . CYS A 1 195 ? -6.086 9.944 13.397 1.00 96.44 195 CYS A N 1
ATOM 1472 C CA . CYS A 1 195 ? -6.957 10.865 12.654 1.00 96.44 195 CYS A CA 1
ATOM 1473 C C . CYS A 1 195 ? -8.388 11.038 13.180 1.00 96.44 195 CYS A C 1
ATOM 1475 O O . CYS A 1 195 ? -9.025 11.989 12.727 1.00 96.44 195 CYS A O 1
ATOM 1477 N N . GLY A 1 196 ? -8.861 10.237 14.146 1.00 93.44 196 GLY A N 1
ATOM 1478 C CA . GLY A 1 196 ? -10.215 10.353 14.720 1.00 93.44 196 GLY A CA 1
ATOM 1479 C C . GLY A 1 196 ? -10.593 11.772 15.174 1.00 93.44 196 GLY A C 1
ATOM 1480 O O . GLY A 1 196 ? -11.641 12.280 14.792 1.00 93.44 196 GLY A O 1
ATOM 1481 N N . ASP A 1 197 ? -9.681 12.469 15.858 1.00 91.62 197 ASP A N 1
ATOM 1482 C CA . ASP A 1 197 ? -9.897 13.843 16.353 1.00 91.62 197 ASP A CA 1
ATOM 1483 C C . ASP A 1 197 ? -9.545 14.949 15.339 1.00 91.62 197 ASP A C 1
ATOM 1485 O O . ASP A 1 197 ? -9.427 16.129 15.681 1.00 91.62 197 ASP A O 1
ATOM 1489 N N . THR A 1 198 ? -9.300 14.595 14.077 1.00 93.12 198 THR A N 1
ATOM 1490 C CA . THR A 1 198 ? -8.938 15.569 13.040 1.00 93.12 198 THR A CA 1
ATOM 1491 C C . THR A 1 198 ? -10.133 15.912 12.159 1.00 93.12 198 THR A C 1
ATOM 1493 O O . THR A 1 198 ? -11.138 15.214 12.130 1.00 93.12 198 THR A O 1
ATOM 1496 N N . ARG A 1 199 ? -10.002 16.970 11.348 1.00 93.75 199 ARG A N 1
ATOM 1497 C CA . ARG A 1 199 ? -10.996 17.310 10.310 1.00 93.75 199 ARG A CA 1
ATOM 1498 C C . ARG A 1 199 ? -11.117 16.260 9.193 1.00 93.75 199 ARG A C 1
ATOM 1500 O O . ARG A 1 199 ? -11.982 16.407 8.340 1.00 93.75 199 ARG A O 1
ATOM 1507 N N . PHE A 1 200 ? -10.249 15.250 9.198 1.00 95.19 200 PHE A N 1
ATOM 1508 C CA . PHE A 1 200 ? -10.173 14.180 8.207 1.00 95.19 200 PHE A CA 1
ATOM 1509 C C . PHE A 1 200 ? -10.204 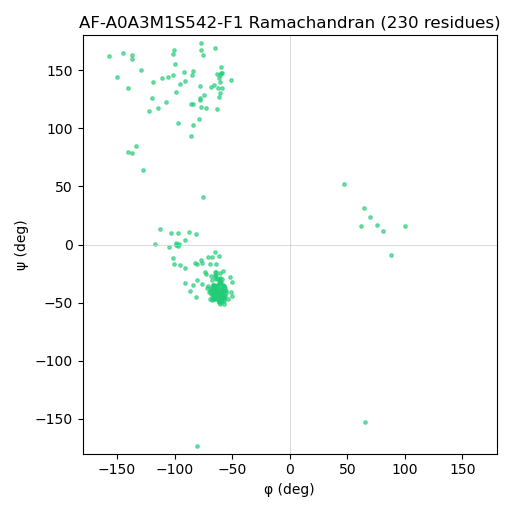12.825 8.933 1.00 95.19 200 PHE A C 1
ATOM 1511 O O . PHE A 1 200 ? -9.193 12.110 8.936 1.00 95.19 200 PHE A O 1
ATOM 1518 N N . PRO A 1 201 ? -11.313 12.496 9.628 1.00 95.12 201 PRO A N 1
ATOM 1519 C CA . PRO A 1 201 ? -11.413 11.283 10.433 1.00 95.12 201 PRO A CA 1
ATOM 1520 C C . PRO A 1 201 ? -11.206 10.035 9.580 1.00 95.12 201 PRO A C 1
ATOM 1522 O O . PRO A 1 201 ? -11.436 10.042 8.365 1.00 95.12 201 PRO A O 1
ATOM 1525 N N . PHE A 1 202 ? -10.727 8.960 10.200 1.00 94.88 202 PHE A N 1
ATOM 1526 C CA . PHE A 1 202 ? -10.628 7.680 9.514 1.00 94.88 202 PHE A CA 1
ATOM 1527 C C . PHE A 1 202 ? -12.029 7.125 9.233 1.00 94.88 202 PHE A C 1
ATOM 1529 O O . PHE A 1 202 ? -12.904 7.158 10.089 1.00 94.88 202 PHE A O 1
ATOM 1536 N N . TYR A 1 203 ? -12.230 6.620 8.021 1.00 92.56 203 TYR A N 1
ATOM 1537 C CA . TYR A 1 203 ? -13.389 5.824 7.633 1.00 92.56 203 TYR A CA 1
ATOM 1538 C C . TYR A 1 203 ? -12.943 4.860 6.536 1.00 92.56 203 TYR A C 1
ATOM 1540 O O . TYR A 1 203 ? -12.083 5.197 5.712 1.00 92.56 203 TYR A O 1
ATOM 1548 N N . THR A 1 204 ? -13.494 3.651 6.546 1.00 92.31 204 THR A N 1
ATOM 1549 C CA . THR A 1 204 ? -13.203 2.644 5.526 1.00 92.31 204 THR A CA 1
ATOM 1550 C C . THR A 1 204 ? -14.089 2.841 4.296 1.00 92.31 204 THR A C 1
ATOM 1552 O O . THR A 1 204 ? -15.232 3.274 4.414 1.00 92.31 204 THR A O 1
ATOM 1555 N N . MET A 1 205 ? -13.551 2.545 3.109 1.00 92.75 205 MET A N 1
ATOM 1556 C CA . MET A 1 205 ? -14.333 2.452 1.871 1.00 92.75 205 MET A CA 1
ATOM 1557 C C . MET A 1 205 ? -15.051 1.111 1.740 1.00 92.75 205 MET A C 1
ATOM 1559 O O . MET A 1 205 ? -15.934 0.977 0.897 1.00 92.75 205 MET A O 1
ATOM 1563 N N . LEU A 1 206 ? -14.637 0.108 2.518 1.00 90.12 206 LEU A N 1
ATOM 1564 C CA . LEU A 1 206 ? -15.212 -1.214 2.430 1.00 90.12 206 LEU A CA 1
ATOM 1565 C C . LEU A 1 206 ? -16.488 -1.297 3.258 1.00 90.12 206 LEU A C 1
ATOM 1567 O O . LEU A 1 206 ? -16.446 -1.152 4.478 1.00 90.12 206 LEU A O 1
ATOM 1571 N N . ASP A 1 207 ? -17.589 -1.629 2.596 1.00 90.44 207 ASP A N 1
ATOM 1572 C CA . ASP A 1 207 ? -18.831 -1.961 3.272 1.00 90.44 207 ASP A CA 1
ATOM 1573 C C . ASP A 1 207 ? -18.777 -3.381 3.859 1.00 90.44 207 ASP A C 1
ATOM 1575 O O . ASP A 1 207 ? -18.622 -4.381 3.145 1.00 90.44 207 ASP A O 1
ATOM 1579 N N . THR A 1 208 ? -18.899 -3.463 5.180 1.00 91.12 208 THR A N 1
ATOM 1580 C CA . THR A 1 208 ? -18.999 -4.711 5.947 1.00 91.12 208 THR A CA 1
ATOM 1581 C C . THR A 1 208 ? -20.378 -4.885 6.589 1.00 91.12 208 THR A C 1
ATOM 1583 O O . THR A 1 208 ? -20.515 -5.716 7.481 1.00 91.12 208 THR A O 1
ATOM 1586 N N . GLY A 1 209 ? -21.384 -4.099 6.186 1.00 91.12 209 GLY A N 1
ATOM 1587 C CA . GLY A 1 209 ? -22.719 -4.082 6.792 1.00 91.12 209 GLY A CA 1
ATOM 1588 C C . GLY A 1 209 ? -23.466 -5.415 6.725 1.00 91.12 209 GLY A C 1
ATOM 1589 O O . GLY A 1 209 ? -24.229 -5.721 7.638 1.00 91.12 209 GLY A O 1
ATOM 1590 N N . ASP A 1 210 ? -23.189 -6.234 5.708 1.00 90.94 210 ASP A N 1
ATOM 1591 C CA . ASP A 1 210 ? -23.791 -7.569 5.550 1.00 90.94 210 ASP A CA 1
ATOM 1592 C C . ASP A 1 210 ? -22.899 -8.702 6.086 1.00 90.94 210 ASP A C 1
ATOM 1594 O O . ASP A 1 210 ? -23.159 -9.877 5.836 1.00 90.94 210 ASP A O 1
ATOM 1598 N N . CYS A 1 211 ? -21.814 -8.378 6.792 1.00 94.75 211 CYS A N 1
ATOM 1599 C CA . CYS A 1 211 ? -20.954 -9.381 7.407 1.00 94.75 211 CYS A CA 1
ATOM 1600 C C . CYS A 1 211 ? -21.350 -9.602 8.870 1.00 94.75 211 CYS A C 1
ATOM 1602 O O . CYS A 1 211 ? -21.560 -8.655 9.630 1.00 94.75 211 CYS A O 1
ATOM 1604 N N . LEU A 1 212 ? -21.362 -10.861 9.297 1.00 96.31 212 LEU A N 1
ATOM 1605 C CA . LEU A 1 212 ? -21.385 -11.214 10.712 1.00 96.31 212 LEU A CA 1
ATOM 1606 C C . LEU A 1 212 ? -19.993 -10.964 11.297 1.00 96.31 212 LEU A C 1
ATOM 1608 O O . LEU A 1 212 ? -19.004 -11.439 10.743 1.00 96.31 212 LEU A O 1
ATOM 1612 N N . ALA A 1 213 ? -19.918 -10.225 12.404 1.00 95.88 213 ALA A N 1
ATOM 1613 C CA . ALA A 1 213 ? -18.674 -9.951 13.116 1.00 95.88 213 ALA A CA 1
ATOM 1614 C C . ALA A 1 213 ? -18.709 -10.597 14.506 1.00 95.88 213 ALA A C 1
ATOM 1616 O O . ALA A 1 213 ? -19.535 -10.233 15.345 1.00 95.88 213 ALA A O 1
ATOM 1617 N N . GLU A 1 214 ? -17.797 -11.532 14.760 1.00 96.19 214 GLU A N 1
ATOM 1618 C CA . GLU A 1 214 ? -17.691 -12.250 16.031 1.00 96.19 214 GLU A CA 1
ATOM 1619 C C . GLU A 1 214 ? -16.330 -12.003 16.697 1.00 96.19 214 GLU A C 1
ATOM 1621 O O . GLU A 1 214 ? -15.301 -11.980 16.015 1.00 96.19 214 GLU A O 1
ATOM 1626 N N . PRO A 1 215 ? -16.272 -11.831 18.029 1.00 96.56 215 PRO A N 1
ATOM 1627 C CA . PRO A 1 215 ? -15.005 -11.792 18.746 1.00 96.56 215 PRO A CA 1
ATOM 1628 C C . PRO A 1 215 ? -14.211 -13.088 18.555 1.00 96.56 215 PRO A C 1
ATOM 1630 O O . PRO A 1 215 ? -14.742 -14.188 18.698 1.00 96.56 215 PRO A O 1
ATOM 1633 N N . ALA A 1 216 ? -12.917 -12.957 18.290 1.00 94.94 216 ALA A N 1
ATOM 1634 C CA . ALA A 1 216 ? -11.988 -14.065 18.127 1.00 94.94 216 ALA A CA 1
ATOM 1635 C C . ALA A 1 216 ? -10.666 -13.780 18.851 1.00 94.94 216 ALA A C 1
ATOM 1637 O O . ALA A 1 216 ? -10.348 -12.637 19.181 1.00 94.94 216 ALA A O 1
ATOM 1638 N N . ILE A 1 217 ? -9.877 -14.828 19.079 1.00 92.19 217 ILE A N 1
ATOM 1639 C CA . ILE A 1 217 ? -8.513 -14.727 19.607 1.00 92.19 217 ILE A CA 1
ATOM 1640 C C . ILE A 1 217 ? -7.578 -15.338 18.568 1.00 92.19 217 ILE A C 1
ATOM 1642 O O . ILE A 1 217 ? -7.794 -16.465 18.125 1.00 92.19 217 ILE A O 1
ATOM 1646 N N . ASP A 1 218 ? -6.556 -14.590 18.155 1.00 85.81 218 ASP A N 1
ATOM 1647 C CA . ASP A 1 218 ? -5.572 -15.091 17.195 1.00 85.81 218 ASP A CA 1
ATOM 1648 C C . ASP A 1 218 ? -4.555 -16.054 17.839 1.00 85.81 218 AS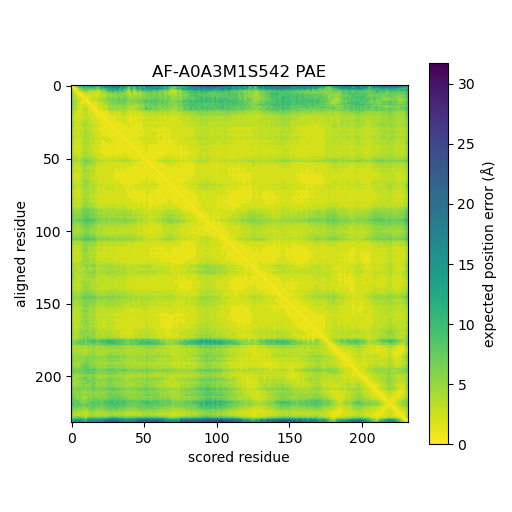P A C 1
ATOM 1650 O O . ASP A 1 218 ? -4.488 -16.217 19.059 1.00 85.81 218 ASP A O 1
ATOM 1654 N N . GLY A 1 219 ? -3.698 -16.672 17.020 1.00 83.06 219 GLY A N 1
ATOM 1655 C CA . GLY A 1 219 ? -2.644 -17.575 17.503 1.00 83.06 219 GLY A CA 1
ATOM 1656 C C . GLY A 1 219 ? -1.603 -16.920 18.426 1.00 83.06 219 GLY A C 1
ATOM 1657 O O . GLY A 1 219 ? -0.802 -17.626 19.032 1.00 83.06 219 GLY 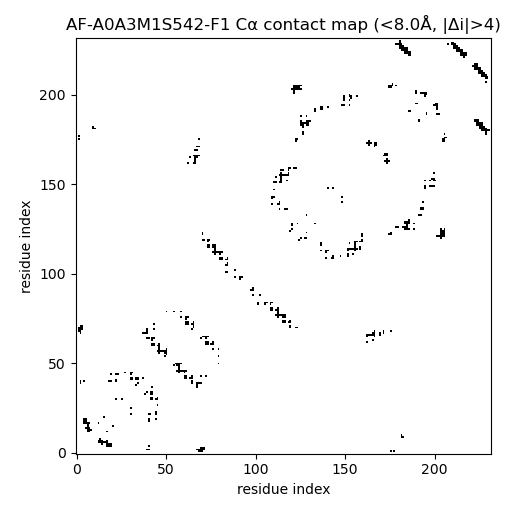A O 1
ATOM 1658 N N . SER A 1 220 ? -1.609 -15.588 18.554 1.00 86.62 220 SER A N 1
ATOM 1659 C CA . SER A 1 220 ? -0.762 -14.829 19.480 1.00 86.62 220 SER A CA 1
ATOM 1660 C C . SER A 1 220 ? -1.476 -14.434 20.781 1.00 86.62 220 SER A C 1
ATOM 1662 O O . SER A 1 220 ? -0.870 -13.780 21.629 1.00 86.62 220 SER A O 1
ATOM 1664 N N . GLY A 1 221 ? -2.743 -14.826 20.956 1.00 90.25 221 GLY A N 1
ATOM 1665 C CA . GLY A 1 221 ? -3.550 -14.496 22.130 1.00 90.25 221 GLY A CA 1
ATOM 1666 C C . GLY A 1 221 ? -4.168 -13.096 22.097 1.00 90.25 221 GLY A C 1
ATOM 1667 O O . GLY A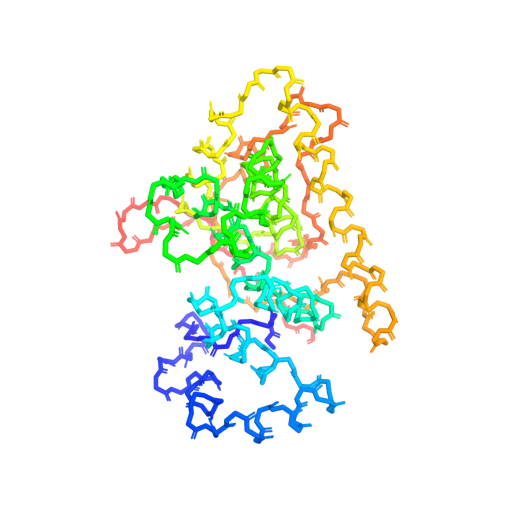 1 221 ? -4.656 -12.632 23.124 1.00 90.25 221 GLY A O 1
ATOM 1668 N N . ARG A 1 222 ? -4.137 -12.400 20.954 1.00 90.75 222 ARG A N 1
ATOM 1669 C CA . ARG A 1 222 ? -4.720 -11.059 20.816 1.00 90.75 222 ARG A CA 1
ATOM 1670 C C . ARG A 1 222 ? -6.167 -11.147 20.363 1.00 90.75 222 ARG A C 1
ATOM 1672 O O . ARG A 1 222 ? -6.494 -11.929 19.469 1.00 90.75 222 ARG A O 1
ATOM 1679 N N . GLU A 1 223 ? -6.994 -10.275 20.921 1.00 94.12 223 GLU A N 1
ATOM 1680 C CA . GLU A 1 223 ? -8.374 -10.099 20.482 1.00 94.12 223 GLU A CA 1
ATOM 1681 C C . GLU A 1 223 ? -8.437 -9.627 19.022 1.00 94.12 223 GLU A C 1
ATOM 1683 O O . GLU A 1 223 ? -7.593 -8.862 18.533 1.00 94.12 223 GLU A O 1
ATOM 1688 N N . ARG A 1 224 ? -9.442 -10.136 18.315 1.00 94.75 224 ARG A N 1
ATOM 1689 C CA . ARG A 1 224 ? -9.766 -9.870 16.916 1.00 94.75 224 ARG A CA 1
ATOM 1690 C C . ARG A 1 224 ? -11.276 -9.865 16.729 1.00 94.75 224 ARG A C 1
ATOM 1692 O O . ARG A 1 224 ? -12.017 -10.374 17.564 1.00 94.75 224 ARG A O 1
ATOM 1699 N N . LEU A 1 225 ? -11.709 -9.335 15.594 1.00 96.31 225 LEU A N 1
ATOM 1700 C CA . LEU A 1 225 ? -13.028 -9.593 15.037 1.00 96.31 225 LEU A CA 1
ATOM 1701 C C . LEU A 1 225 ? -12.877 -10.506 13.823 1.00 96.31 225 LEU A C 1
ATOM 1703 O O . LEU A 1 225 ? -12.150 -10.170 12.887 1.00 96.31 225 LEU A O 1
ATOM 1707 N N . LEU A 1 226 ? -13.543 -11.655 13.862 1.00 95.38 226 LEU A N 1
ATOM 1708 C CA . LEU A 1 226 ? -13.746 -12.533 12.721 1.00 95.38 226 LEU A CA 1
ATOM 1709 C C . LEU A 1 226 ? -14.973 -12.054 11.959 1.00 95.38 226 LEU A C 1
ATOM 1711 O O . LEU A 1 226 ? -16.067 -12.008 12.514 1.00 95.38 226 LEU A O 1
ATOM 1715 N N . TYR A 1 227 ? -14.775 -11.717 10.693 1.00 95.38 227 TYR A N 1
ATOM 1716 C CA . TYR A 1 227 ? -15.849 -11.383 9.777 1.00 95.38 227 TYR A CA 1
ATOM 1717 C C . TYR A 1 227 ? -16.172 -12.600 8.920 1.00 95.38 227 TYR A C 1
ATOM 1719 O O . TYR A 1 227 ? -15.265 -13.207 8.347 1.00 95.38 227 TYR A O 1
ATOM 1727 N N . VAL A 1 228 ? -17.458 -12.923 8.822 1.00 94.94 228 VAL A N 1
ATOM 1728 C CA . VAL A 1 228 ? -18.014 -13.907 7.891 1.00 94.94 228 VAL A CA 1
ATOM 1729 C C . VAL A 1 228 ? -19.053 -13.184 7.046 1.00 94.94 228 VAL A C 1
ATOM 1731 O O . VAL A 1 228 ? -20.051 -12.692 7.569 1.00 94.94 228 VAL A O 1
ATOM 1734 N N . CYS A 1 229 ? -18.791 -13.070 5.752 1.00 93.12 229 CYS A N 1
ATOM 1735 C CA . CYS A 1 229 ? -19.632 -12.349 4.808 1.00 93.12 229 CYS A CA 1
ATOM 1736 C C . CYS A 1 229 ? -20.301 -13.340 3.857 1.00 93.12 229 CYS A C 1
ATOM 1738 O O . CYS A 1 229 ? -19.669 -14.313 3.431 1.00 93.12 229 CYS A O 1
ATOM 1740 N N . ASP A 1 230 ? -21.550 -13.070 3.483 1.00 86.69 230 ASP A N 1
ATOM 1741 C CA . ASP A 1 230 ? -22.204 -13.833 2.425 1.00 86.69 230 ASP A CA 1
ATOM 1742 C C . ASP A 1 230 ? -21.418 -13.691 1.114 1.00 86.69 230 ASP A C 1
ATOM 1744 O O . ASP A 1 230 ? -20.872 -12.630 0.787 1.00 86.69 230 ASP A O 1
ATOM 1748 N N . SER A 1 231 ? -21.305 -14.806 0.394 1.00 69.00 231 SER A N 1
ATOM 1749 C CA . SER A 1 231 ? -20.712 -14.826 -0.941 1.00 69.00 231 SER A CA 1
ATOM 1750 C C . SER A 1 231 ? -21.808 -14.438 -1.922 1.00 69.00 231 SER A C 1
ATOM 1752 O O . SER A 1 231 ? -22.687 -15.254 -2.195 1.00 69.00 231 SER A O 1
ATOM 1754 N N . ASP A 1 232 ? -21.773 -13.197 -2.401 1.00 58.81 232 ASP A N 1
ATOM 1755 C CA . ASP A 1 232 ? -22.527 -12.806 -3.597 1.00 58.81 232 ASP A CA 1
ATOM 1756 C C . ASP A 1 232 ? -22.039 -13.576 -4.838 1.00 58.81 232 ASP A C 1
ATOM 1758 O O . ASP A 1 232 ? -20.806 -13.793 -4.969 1.00 58.81 232 ASP A O 1
#

Mean predicted aligned error: 3.7 Å

Secondary structure (DSSP, 8-state):
--S--S-BGGGTB-TTTSHHHHHHTS-HHHHHHHHHTT-HHHHHHHHHHHTTT-HHHHHHHHHHHHHTT-HHHHHHHHHHHHHHHHS-GGGGTT-HHHHHHHHHHHHHHHHHHHHHHHHHHHHHGGGG--HHHHHHHHHHHHHS-HHHHHHHHHHHHHHHHHHHHHHHHTTS-SS--PPPSEEEE-TTHHHHSTTTTSSS----SS--TTEEEEEEE-TTS-EEEEEEE---

Foldseek 3Di:
DLLDQAADVVVPRHRCNGNLVVLLPDDLVVLVVVVVVVNLSSLQVNLVVCCVVPVVVSLVSLLSSLLSRHLVSLLSNLVSLVCLLPDDLVVCPVPVVSSVVSVVCNVCSLLSSLLSLLLSCQQCPQQPADPVSLVVNVVSLVPDDPVCNLVSLVSNVVSLQVSLVSNVVVVHHSGDADDDQKGKGDPPSQVSGPPCPHPRGRDHPYDLPQWDWDWDADPVRDIITMTGHDDD